Protein AF-A0A1B6J0K5-F1 (afdb_monomer_lite)

InterPro domains:
  IPR040108 Laa1/Sip1/HEATR5 [PTHR21663] (1-195)

Secondary structure (DSSP, 8-state):
--S-S-TT---S--HHHHHHHHHHHHHHHHHHHHHHHHHHHHTTT--TT-SS-HHHHHHHHHHHHHHHHT-TT--S--HHHHHHHHHHHHHHHSHHHHHHHHHSHHHHHHHHHHHHHHHHHTTT-HHHHHHHHHHHHHHHHHHHHHHHHHHHHHHHHHTTSS-HHHHHHHHHTTSTTTTTT---TTT-HHHHHHHHHHH--

pLDDT: mean 74.47, std 13.0, range [40.22, 91.75]

Organism: NCBI:txid320908

Structure (mmCIF, N/CA/C/O backbone):
data_AF-A0A1B6J0K5-F1
#
_entry.id   AF-A0A1B6J0K5-F1
#
loop_
_atom_site.group_PDB
_atom_site.id
_atom_site.type_symbol
_atom_site.label_atom_id
_atom_site.label_alt_id
_atom_site.label_comp_id
_atom_site.label_asym_id
_atom_site.label_entity_id
_atom_site.label_seq_id
_atom_site.pdbx_PDB_ins_code
_atom_site.Cartn_x
_atom_site.Cartn_y
_atom_site.Cartn_z
_atom_site.occupancy
_atom_site.B_iso_or_equiv
_atom_site.auth_seq_id
_atom_site.auth_comp_id
_atom_site.auth_asym_id
_atom_site.auth_atom_id
_atom_site.pdbx_PDB_model_num
ATOM 1 N N . PHE A 1 1 ? 39.057 -21.758 -6.904 1.00 47.16 1 PHE A N 1
ATOM 2 C CA . PHE A 1 1 ? 38.446 -20.412 -6.940 1.00 47.16 1 PHE A CA 1
ATOM 3 C C . PHE A 1 1 ? 39.457 -19.262 -6.784 1.00 47.16 1 PHE A C 1
ATOM 5 O O . PHE A 1 1 ? 39.044 -18.146 -6.518 1.00 47.16 1 PHE A O 1
ATOM 12 N N . ALA A 1 2 ? 40.765 -19.477 -7.001 1.00 48.22 2 ALA A N 1
ATOM 13 C CA . ALA A 1 2 ? 41.807 -18.461 -6.774 1.00 48.22 2 ALA A CA 1
ATOM 14 C C . ALA A 1 2 ? 42.327 -17.778 -8.062 1.00 48.22 2 ALA A C 1
ATOM 16 O O . ALA A 1 2 ? 43.423 -17.234 -8.059 1.00 48.22 2 ALA A O 1
ATOM 17 N N . SER A 1 3 ? 41.581 -17.827 -9.175 1.00 54.62 3 SER A N 1
ATOM 18 C CA . SER A 1 3 ? 42.036 -17.301 -10.479 1.00 54.62 3 SER A CA 1
ATOM 19 C C . SER A 1 3 ? 41.125 -16.226 -11.082 1.00 54.62 3 SER A C 1
ATOM 21 O O . SER A 1 3 ? 41.201 -15.968 -12.278 1.00 54.62 3 SER A O 1
ATOM 23 N N . GLN A 1 4 ? 40.238 -15.626 -10.287 1.00 58.19 4 GLN A N 1
ATOM 24 C CA . GLN A 1 4 ? 39.372 -14.530 -10.731 1.00 58.19 4 GLN A CA 1
ATOM 25 C C . GLN A 1 4 ? 39.735 -13.213 -10.046 1.00 58.19 4 GLN A C 1
ATOM 27 O O . GLN A 1 4 ? 38.851 -12.437 -9.736 1.00 58.19 4 GLN A O 1
ATOM 32 N N . LEU A 1 5 ? 41.009 -12.955 -9.763 1.00 56.72 5 LEU A N 1
ATOM 33 C CA . LEU A 1 5 ? 41.462 -11.633 -9.328 1.00 56.72 5 LEU A CA 1
ATOM 34 C C . LEU A 1 5 ? 42.480 -11.137 -10.358 1.00 56.72 5 LEU A C 1
ATOM 36 O O . LEU A 1 5 ? 43.383 -11.906 -10.700 1.00 56.72 5 LEU A O 1
ATOM 40 N N . PRO A 1 6 ? 42.341 -9.916 -10.906 1.00 55.66 6 PRO A N 1
ATOM 41 C CA . PRO A 1 6 ? 43.309 -9.389 -11.848 1.00 55.66 6 PRO A CA 1
ATOM 42 C C . PRO A 1 6 ? 44.624 -9.225 -11.088 1.00 55.66 6 PRO A C 1
ATOM 44 O O . PRO A 1 6 ? 44.635 -8.720 -9.966 1.00 55.66 6 PRO A O 1
ATOM 47 N N . HIS A 1 7 ? 45.731 -9.644 -11.700 1.00 59.38 7 HIS A N 1
ATOM 48 C CA . HIS A 1 7 ? 47.072 -9.566 -11.108 1.00 59.38 7 HIS A CA 1
ATOM 49 C C . HIS A 1 7 ? 47.486 -8.122 -10.745 1.00 59.38 7 HIS A C 1
ATOM 51 O O . HIS A 1 7 ? 48.435 -7.923 -9.996 1.00 59.38 7 HIS A O 1
ATOM 57 N N . ASP A 1 8 ? 46.748 -7.126 -11.240 1.00 53.38 8 ASP A N 1
ATOM 58 C CA . ASP A 1 8 ? 47.076 -5.703 -11.170 1.00 53.38 8 ASP A CA 1
ATOM 59 C C . ASP A 1 8 ? 46.035 -4.873 -10.394 1.00 53.38 8 ASP A C 1
ATOM 61 O O . ASP A 1 8 ? 45.686 -3.763 -10.778 1.00 53.38 8 ASP A O 1
ATOM 65 N N . GLY A 1 9 ? 45.489 -5.431 -9.306 1.00 56.38 9 GLY A N 1
ATOM 66 C CA . GLY A 1 9 ? 44.839 -4.644 -8.244 1.00 56.38 9 GLY A CA 1
ATOM 67 C C . GLY A 1 9 ? 43.700 -3.703 -8.672 1.00 56.38 9 GLY A C 1
ATOM 68 O O . GLY A 1 9 ? 43.483 -2.685 -8.019 1.00 56.38 9 GLY A O 1
ATOM 69 N N . GLY A 1 10 ? 42.980 -4.018 -9.751 1.00 62.50 10 GLY A N 1
ATOM 70 C CA . GLY A 1 10 ? 41.821 -3.260 -10.228 1.00 62.50 10 GLY A CA 1
ATOM 71 C C . GLY A 1 10 ? 40.497 -3.926 -9.849 1.00 62.50 10 GLY A C 1
ATOM 72 O O . GLY A 1 10 ? 40.393 -5.153 -9.811 1.00 62.50 10 GLY A O 1
ATOM 73 N N . ALA A 1 11 ? 39.459 -3.129 -9.592 1.00 59.22 11 ALA A N 1
ATOM 74 C CA . ALA A 1 11 ? 38.096 -3.642 -9.467 1.00 59.22 11 ALA A CA 1
ATOM 75 C C . ALA A 1 11 ? 37.586 -4.123 -10.843 1.00 59.22 11 ALA A C 1
ATOM 77 O O . ALA A 1 11 ? 37.735 -3.411 -11.832 1.00 59.22 11 ALA A O 1
ATOM 78 N N . PHE A 1 12 ? 36.944 -5.299 -10.915 1.00 57.28 12 PHE A N 1
ATOM 79 C CA . PHE A 1 12 ? 36.301 -5.803 -12.151 1.00 57.28 12 PHE A CA 1
ATOM 80 C C . PHE A 1 12 ? 35.162 -4.914 -12.661 1.00 57.28 12 PHE A C 1
ATOM 82 O O . PHE A 1 12 ? 34.739 -5.042 -13.808 1.00 57.28 12 PHE A O 1
ATOM 89 N N . TYR A 1 13 ? 34.655 -4.029 -11.808 1.00 58.34 13 TYR A N 1
ATOM 90 C CA . TYR A 1 13 ? 33.600 -3.087 -12.134 1.00 58.34 13 TYR A CA 1
ATOM 91 C C . TYR A 1 13 ? 34.237 -1.746 -12.490 1.00 58.34 13 TYR A C 1
ATOM 93 O O . TYR A 1 13 ? 34.637 -0.981 -11.614 1.00 58.34 13 TYR A O 1
ATOM 101 N N . THR A 1 14 ? 34.348 -1.473 -13.787 1.00 71.12 14 THR A N 1
ATOM 102 C CA . THR A 1 14 ? 34.667 -0.131 -14.282 1.00 71.12 14 THR A CA 1
ATOM 103 C C . THR A 1 14 ? 33.412 0.741 -14.236 1.00 71.12 14 THR A C 1
ATOM 105 O O . THR A 1 14 ? 32.287 0.239 -14.329 1.00 71.12 14 THR A O 1
ATOM 108 N N . THR A 1 15 ? 33.585 2.058 -14.121 1.00 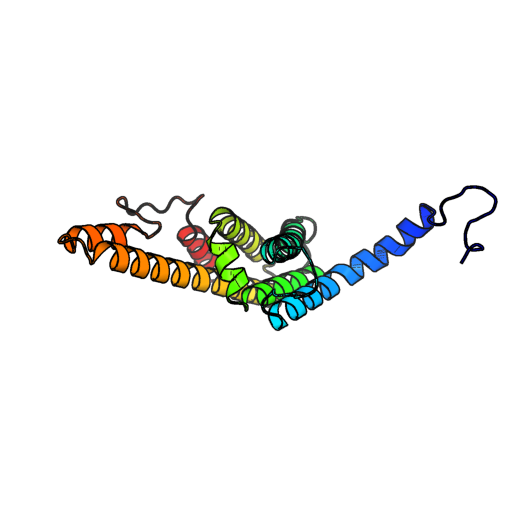69.62 15 THR A N 1
ATOM 109 C CA . THR A 1 15 ? 32.479 3.029 -14.193 1.00 69.62 15 THR A CA 1
ATOM 110 C C . THR A 1 15 ? 31.666 2.877 -15.482 1.00 69.62 15 THR A C 1
ATOM 112 O O . THR A 1 15 ? 30.445 2.993 -15.446 1.00 69.62 15 THR A O 1
ATOM 115 N N . ASP A 1 16 ? 32.317 2.495 -16.585 1.00 68.94 16 ASP A N 1
ATOM 116 C CA . ASP A 1 16 ? 31.668 2.223 -17.873 1.00 68.94 16 ASP A CA 1
ATOM 117 C C . ASP A 1 16 ? 30.735 1.001 -17.828 1.00 68.94 16 ASP A C 1
ATOM 119 O O . ASP A 1 16 ? 29.651 1.010 -18.412 1.00 68.94 16 ASP A O 1
ATOM 123 N N . THR A 1 17 ? 31.114 -0.043 -17.083 1.00 72.19 17 THR A N 1
ATOM 124 C CA . THR A 1 17 ? 30.278 -1.244 -16.911 1.00 72.19 17 THR A CA 1
ATOM 125 C C . THR A 1 17 ? 29.051 -0.939 -16.043 1.00 72.19 17 THR A C 1
ATOM 127 O O . THR A 1 17 ? 27.950 -1.407 -16.327 1.00 72.19 17 THR A O 1
ATOM 130 N N . MET A 1 18 ? 29.211 -0.104 -15.010 1.00 68.81 18 MET A N 1
ATOM 131 C CA . MET A 1 18 ? 28.101 0.365 -14.171 1.00 68.81 18 MET A CA 1
ATOM 132 C C . MET A 1 18 ? 27.091 1.203 -14.972 1.00 68.81 18 MET A C 1
ATOM 134 O O . MET A 1 18 ? 25.885 0.987 -14.849 1.00 68.81 18 MET A O 1
ATOM 138 N N . GLU A 1 19 ? 27.567 2.133 -15.806 1.00 72.44 19 GLU A N 1
ATOM 139 C CA . GLU A 1 19 ? 26.710 2.986 -16.642 1.00 72.44 19 GLU A CA 1
ATOM 140 C C . GLU A 1 19 ? 25.947 2.159 -17.692 1.00 72.44 19 GLU A C 1
ATOM 142 O O . GLU A 1 19 ? 24.753 2.375 -17.908 1.00 72.44 19 GLU A O 1
ATOM 147 N N . SER A 1 20 ? 26.603 1.150 -18.279 1.00 76.94 20 SER A N 1
ATOM 148 C CA . SER A 1 20 ? 25.984 0.229 -19.240 1.00 76.94 20 SER A CA 1
ATOM 149 C C . SER A 1 20 ? 24.866 -0.609 -18.606 1.00 76.94 20 SER A C 1
ATOM 151 O O . SER A 1 20 ? 23.783 -0.732 -19.179 1.00 76.94 20 SER A O 1
ATOM 153 N N . CYS A 1 21 ? 25.066 -1.117 -17.387 1.00 78.94 21 CYS A N 1
ATOM 154 C CA . CYS A 1 21 ? 24.040 -1.886 -16.679 1.00 78.94 21 CYS A CA 1
ATOM 155 C C . CYS A 1 21 ? 22.881 -1.021 -16.156 1.00 78.94 21 CYS A C 1
ATOM 157 O O . CYS A 1 21 ? 21.775 -1.533 -15.971 1.00 78.94 21 CYS A O 1
ATOM 159 N N . ARG A 1 22 ? 23.093 0.284 -15.926 1.00 78.88 22 ARG A N 1
ATOM 160 C CA . ARG A 1 22 ? 22.092 1.191 -15.333 1.00 78.88 22 ARG A CA 1
ATOM 161 C C . ARG A 1 22 ? 20.773 1.196 -16.104 1.00 78.88 22 ARG A C 1
ATOM 163 O O . ARG A 1 22 ? 19.712 1.163 -15.488 1.00 78.88 22 ARG A O 1
ATOM 170 N N . GLN A 1 23 ? 20.827 1.206 -17.435 1.00 77.69 23 GLN A N 1
ATOM 171 C CA . GLN A 1 23 ? 19.627 1.209 -18.281 1.00 77.69 23 GLN A CA 1
ATOM 172 C C . GLN A 1 23 ? 18.834 -0.097 -18.152 1.00 77.69 23 GLN A C 1
ATOM 174 O O . GLN A 1 23 ? 17.607 -0.076 -18.067 1.00 77.69 23 GLN A O 1
ATOM 179 N N . HIS A 1 24 ? 19.535 -1.230 -18.066 1.00 80.19 24 HIS A N 1
ATOM 180 C CA . HIS A 1 24 ? 18.910 -2.533 -17.854 1.00 80.19 24 HIS A CA 1
ATOM 181 C C . HIS A 1 24 ? 18.247 -2.615 -16.477 1.00 80.19 24 HIS A C 1
ATOM 183 O O . HIS A 1 24 ? 17.095 -3.034 -16.383 1.00 80.19 24 HIS A O 1
ATOM 189 N N . TYR A 1 25 ? 18.912 -2.142 -15.419 1.00 81.38 25 TYR A N 1
ATOM 190 C CA . TYR A 1 25 ? 18.294 -2.047 -14.094 1.00 81.38 25 TYR A CA 1
ATOM 191 C C . TYR A 1 25 ? 17.074 -1.121 -14.096 1.00 81.38 25 TYR A C 1
ATOM 193 O O . TYR A 1 25 ? 16.030 -1.502 -13.572 1.00 81.38 25 TYR A O 1
ATOM 201 N N . ALA A 1 26 ? 17.173 0.049 -14.736 1.00 77.00 26 ALA A N 1
ATOM 202 C CA . ALA A 1 26 ? 16.084 1.021 -14.841 1.00 77.00 26 ALA A CA 1
ATOM 203 C C . ALA A 1 26 ? 14.824 0.445 -15.517 1.00 77.00 26 ALA A C 1
ATOM 205 O O . ALA A 1 26 ? 13.711 0.816 -15.151 1.00 77.00 26 ALA A O 1
ATOM 206 N N . ALA A 1 27 ? 14.991 -0.472 -16.472 1.00 78.25 27 ALA A N 1
ATOM 207 C CA . ALA A 1 27 ? 13.886 -1.159 -17.137 1.00 78.25 27 ALA A CA 1
ATOM 208 C C . ALA A 1 27 ? 13.339 -2.358 -16.337 1.00 78.25 27 ALA A C 1
ATOM 210 O O . ALA A 1 27 ? 12.154 -2.669 -16.435 1.00 78.25 27 ALA A O 1
ATOM 211 N N . MET A 1 28 ? 14.188 -3.042 -15.562 1.00 85.12 28 MET A N 1
ATOM 212 C CA . MET A 1 28 ? 13.842 -4.308 -14.903 1.00 85.12 28 MET A CA 1
ATOM 213 C C . MET A 1 28 ? 13.334 -4.160 -13.469 1.00 85.12 28 MET A C 1
ATOM 215 O O . MET A 1 28 ? 12.654 -5.063 -12.983 1.00 85.12 28 MET A O 1
ATOM 219 N N . TRP A 1 29 ? 13.627 -3.058 -12.775 1.00 87.31 29 TRP A N 1
ATOM 220 C CA . TRP A 1 29 ? 13.198 -2.911 -11.382 1.00 87.31 29 TRP A CA 1
ATOM 221 C C . TRP A 1 29 ? 11.666 -2.911 -11.194 1.00 87.31 29 TRP A C 1
ATOM 223 O O . TRP A 1 29 ? 11.235 -3.560 -10.240 1.00 87.31 29 TRP A O 1
ATOM 233 N N . PRO A 1 30 ? 10.815 -2.314 -12.067 1.00 87.31 30 PRO A N 1
ATOM 234 C CA . PRO A 1 30 ? 9.370 -2.338 -11.835 1.00 87.31 30 PRO A CA 1
ATOM 235 C C . PRO A 1 30 ? 8.767 -3.754 -11.873 1.00 87.31 30 PRO A C 1
ATOM 237 O O . PRO A 1 30 ? 8.074 -4.124 -10.924 1.00 87.31 30 PRO A O 1
ATOM 240 N N . PRO A 1 31 ? 9.007 -4.597 -12.903 1.00 87.25 31 PRO A N 1
ATOM 241 C CA . PRO A 1 31 ? 8.446 -5.945 -12.912 1.00 87.25 31 PRO A CA 1
ATOM 242 C C . PRO A 1 31 ? 9.040 -6.834 -11.813 1.00 87.25 31 PRO A C 1
ATOM 244 O O . PRO A 1 31 ? 8.329 -7.686 -11.285 1.00 87.25 31 PRO A O 1
ATOM 247 N N . LEU A 1 32 ? 10.303 -6.624 -11.420 1.00 90.12 32 LEU A N 1
ATOM 248 C CA . LEU A 1 32 ? 10.890 -7.322 -10.270 1.00 90.12 32 LEU A CA 1
ATOM 249 C C . LEU A 1 32 ? 10.189 -6.945 -8.961 1.00 90.12 32 LEU A C 1
ATOM 251 O O . LEU A 1 32 ? 9.907 -7.824 -8.150 1.00 90.12 32 LEU A O 1
ATOM 255 N N . LEU A 1 33 ? 9.856 -5.666 -8.778 1.00 90.88 33 LEU A N 1
ATOM 256 C CA . LEU A 1 33 ? 9.101 -5.187 -7.623 1.00 90.88 33 LEU A CA 1
ATOM 257 C C . LEU A 1 33 ? 7.705 -5.816 -7.561 1.00 90.88 33 LEU A C 1
ATOM 259 O O . LEU A 1 33 ? 7.292 -6.295 -6.506 1.00 90.88 33 LEU A O 1
ATOM 263 N N . HIS A 1 34 ? 6.993 -5.877 -8.690 1.00 89.50 34 HIS A N 1
ATOM 264 C CA . HIS A 1 34 ? 5.673 -6.513 -8.739 1.00 89.50 34 HIS A CA 1
ATOM 265 C C . HIS A 1 34 ? 5.747 -8.017 -8.453 1.00 89.50 34 HIS A C 1
ATOM 267 O O . HIS A 1 34 ? 4.957 -8.532 -7.662 1.00 89.50 34 HIS A O 1
ATOM 273 N N . ALA A 1 35 ? 6.731 -8.716 -9.020 1.00 91.44 35 ALA A N 1
ATOM 274 C CA . ALA A 1 35 ? 6.961 -10.129 -8.731 1.00 91.44 35 ALA A CA 1
ATOM 275 C C . ALA A 1 35 ? 7.293 -10.371 -7.248 1.00 91.44 35 ALA A C 1
ATOM 277 O O . ALA A 1 35 ? 6.780 -11.320 -6.655 1.00 91.44 35 ALA A O 1
ATOM 278 N N . ALA A 1 36 ? 8.096 -9.499 -6.631 1.00 89.75 36 ALA A N 1
ATOM 279 C CA . ALA A 1 36 ? 8.396 -9.565 -5.204 1.00 89.75 36 ALA A CA 1
ATOM 280 C C . ALA A 1 36 ? 7.135 -9.358 -4.349 1.00 89.75 36 ALA A C 1
ATOM 282 O O . ALA A 1 36 ? 6.915 -10.114 -3.404 1.00 89.75 36 ALA A O 1
ATOM 283 N N . ALA A 1 37 ? 6.271 -8.401 -4.707 1.00 89.38 37 ALA A N 1
ATOM 284 C CA . ALA A 1 37 ? 4.996 -8.181 -4.023 1.00 89.38 37 ALA A CA 1
ATOM 285 C C . ALA A 1 37 ? 4.064 -9.401 -4.134 1.00 89.38 37 ALA A C 1
ATOM 287 O O . ALA A 1 37 ? 3.472 -9.819 -3.139 1.00 89.38 37 ALA A O 1
ATOM 288 N N . LEU A 1 38 ? 3.963 -10.014 -5.320 1.00 90.12 38 LEU A N 1
ATOM 289 C CA . LEU A 1 38 ? 3.200 -11.252 -5.527 1.00 90.12 38 LEU A CA 1
ATOM 290 C C . LEU A 1 38 ? 3.747 -12.397 -4.671 1.00 90.12 38 LEU A C 1
ATOM 292 O O . LEU A 1 38 ? 2.989 -13.092 -3.995 1.00 90.12 38 LEU A O 1
ATOM 296 N N . TRP A 1 39 ? 5.067 -12.579 -4.678 1.00 89.00 39 TRP A N 1
ATOM 297 C CA . TRP A 1 39 ? 5.717 -13.641 -3.922 1.00 89.00 39 TRP A CA 1
ATOM 298 C C . TRP A 1 39 ? 5.541 -13.459 -2.411 1.00 89.00 39 TRP A C 1
ATOM 300 O O . TRP A 1 39 ? 5.210 -14.417 -1.716 1.00 89.00 39 TRP A O 1
ATOM 310 N N . LEU A 1 40 ? 5.682 -12.238 -1.892 1.00 85.88 40 LEU A N 1
ATOM 311 C CA . LEU A 1 40 ? 5.457 -11.964 -0.471 1.00 85.88 40 LEU A CA 1
ATOM 312 C C . LEU A 1 40 ? 4.006 -12.213 -0.059 1.00 85.88 40 LEU A C 1
ATOM 314 O O . LEU A 1 40 ? 3.776 -12.827 0.983 1.00 85.88 40 LEU A O 1
ATOM 318 N N . ASN A 1 41 ? 3.035 -11.819 -0.885 1.00 86.00 41 ASN A N 1
ATOM 319 C CA . ASN A 1 41 ? 1.630 -12.111 -0.609 1.00 86.00 41 ASN A CA 1
ATOM 320 C C . ASN A 1 41 ? 1.327 -13.607 -0.607 1.00 86.00 41 ASN A C 1
ATOM 322 O O . ASN A 1 41 ? 0.640 -14.079 0.295 1.00 86.00 41 ASN A O 1
ATOM 326 N N . ALA A 1 42 ? 1.883 -14.368 -1.553 1.00 86.06 42 ALA A N 1
ATOM 327 C CA . ALA A 1 42 ? 1.704 -15.819 -1.598 1.00 86.06 42 ALA A CA 1
ATOM 328 C C . ALA A 1 42 ? 2.218 -16.520 -0.326 1.00 86.06 42 ALA A C 1
ATOM 330 O O . ALA A 1 42 ? 1.672 -17.544 0.078 1.00 86.06 42 ALA A O 1
ATOM 331 N N . ASN A 1 43 ? 3.233 -15.948 0.327 1.00 83.50 43 ASN A N 1
ATOM 332 C CA . ASN A 1 43 ? 3.813 -16.464 1.567 1.00 83.50 43 ASN A CA 1
ATOM 333 C C . ASN A 1 43 ? 3.268 -15.768 2.832 1.00 83.50 43 ASN A C 1
ATOM 335 O O . ASN A 1 43 ? 3.809 -15.966 3.917 1.00 83.50 43 ASN A O 1
ATOM 339 N N . ASN A 1 44 ? 2.229 -14.926 2.728 1.00 77.94 44 ASN A N 1
ATOM 340 C CA . ASN A 1 44 ? 1.720 -14.102 3.837 1.00 77.94 44 ASN A CA 1
ATOM 341 C C . ASN A 1 44 ? 2.822 -13.309 4.572 1.00 77.94 44 ASN A C 1
ATOM 343 O O . ASN A 1 44 ? 2.759 -13.131 5.786 1.00 77.94 44 ASN A O 1
ATOM 347 N N . PHE A 1 45 ? 3.852 -12.859 3.846 1.00 75.31 45 PHE A N 1
ATOM 348 C CA . PHE A 1 45 ? 5.037 -12.171 4.381 1.00 75.31 45 PHE A CA 1
ATOM 349 C C . PHE A 1 45 ? 5.861 -12.994 5.389 1.00 75.31 45 PHE A C 1
ATOM 351 O O . PHE A 1 45 ? 6.816 -12.479 5.977 1.00 75.31 45 PHE A O 1
ATOM 358 N N . HIS A 1 46 ? 5.551 -14.282 5.553 1.00 70.50 46 HIS A N 1
ATOM 359 C CA . HIS A 1 46 ? 6.276 -15.200 6.413 1.00 70.50 46 HIS A CA 1
ATOM 360 C C . HIS A 1 46 ? 7.314 -15.962 5.587 1.00 70.50 46 HIS A C 1
ATOM 362 O O . HIS A 1 46 ? 6.981 -16.826 4.781 1.00 70.50 46 HIS A O 1
ATOM 368 N N . ILE A 1 47 ? 8.587 -15.620 5.772 1.00 72.75 47 ILE A N 1
ATOM 369 C CA . ILE A 1 47 ? 9.709 -16.312 5.136 1.00 72.75 47 ILE A CA 1
ATOM 370 C C . ILE A 1 47 ? 10.496 -16.978 6.255 1.00 72.75 47 ILE A C 1
ATOM 372 O O . ILE A 1 47 ? 11.163 -16.301 7.033 1.00 72.75 47 ILE A O 1
ATOM 376 N N . GLU A 1 48 ? 10.390 -18.302 6.343 1.00 62.97 48 GLU A N 1
ATOM 377 C CA . GLU A 1 48 ? 10.966 -19.108 7.431 1.00 62.97 48 GLU A CA 1
ATOM 378 C C . GLU A 1 48 ? 12.503 -19.040 7.494 1.00 62.97 48 GLU A C 1
ATOM 380 O O . GLU A 1 48 ? 13.100 -19.352 8.521 1.00 62.97 48 GLU A O 1
ATOM 385 N N . SER A 1 49 ? 13.158 -18.642 6.400 1.00 61.91 49 SER A N 1
ATOM 386 C CA . SER A 1 49 ? 14.606 -18.768 6.220 1.00 61.91 49 SER A CA 1
ATOM 387 C C . SER A 1 49 ? 15.417 -17.503 6.502 1.00 61.91 49 SER A C 1
ATOM 389 O O . SER A 1 49 ? 16.624 -17.517 6.270 1.00 61.91 49 SER A O 1
ATOM 391 N N . ASP A 1 50 ? 14.797 -16.400 6.921 1.00 60.22 50 ASP A N 1
ATOM 392 C CA . ASP A 1 50 ? 15.455 -15.096 6.867 1.00 60.22 50 ASP A CA 1
ATOM 393 C C . ASP A 1 50 ? 15.151 -14.229 8.103 1.00 60.22 50 ASP A C 1
ATOM 395 O O . ASP A 1 50 ? 13.992 -14.019 8.456 1.00 60.22 50 ASP A O 1
ATOM 399 N N . ASN A 1 51 ? 16.213 -13.736 8.760 1.00 63.94 51 ASN A N 1
ATOM 400 C CA . ASN A 1 51 ? 16.181 -12.997 10.040 1.00 63.94 51 ASN A CA 1
ATOM 401 C C . ASN A 1 51 ? 15.482 -11.627 9.948 1.00 63.94 51 ASN A C 1
ATOM 403 O O . ASN A 1 51 ? 15.374 -10.910 10.945 1.00 63.94 51 ASN A O 1
ATOM 407 N N . GLU A 1 52 ? 15.063 -11.222 8.754 1.00 70.50 52 GLU A N 1
ATOM 408 C CA . GLU A 1 52 ? 14.398 -9.953 8.520 1.00 70.50 52 GLU A CA 1
ATOM 409 C C . GLU A 1 52 ? 12.910 -10.013 8.902 1.00 70.50 52 GLU A C 1
ATOM 411 O O . GLU A 1 52 ? 12.194 -10.980 8.620 1.00 70.50 52 GLU A O 1
ATOM 416 N N . SER A 1 53 ? 12.428 -8.962 9.570 1.00 81.88 53 SER A N 1
ATOM 417 C CA . SER A 1 53 ? 11.035 -8.889 10.003 1.00 81.88 53 SER A CA 1
ATOM 418 C C . SER A 1 53 ? 10.096 -8.715 8.796 1.00 81.88 53 SER A C 1
ATOM 420 O O . SER A 1 53 ? 10.442 -8.028 7.828 1.00 81.88 53 SER A O 1
ATOM 422 N N . PRO A 1 54 ? 8.873 -9.278 8.836 1.00 81.75 54 PRO A N 1
ATOM 423 C CA . PRO A 1 54 ? 7.870 -9.053 7.789 1.00 81.75 54 PRO A CA 1
ATOM 424 C C . PRO A 1 54 ? 7.563 -7.557 7.604 1.00 81.75 54 PRO A C 1
ATOM 426 O O . PRO A 1 54 ? 7.333 -7.098 6.486 1.00 81.75 54 PRO A O 1
ATOM 429 N N . THR A 1 55 ? 7.654 -6.788 8.691 1.00 84.56 55 THR A N 1
ATOM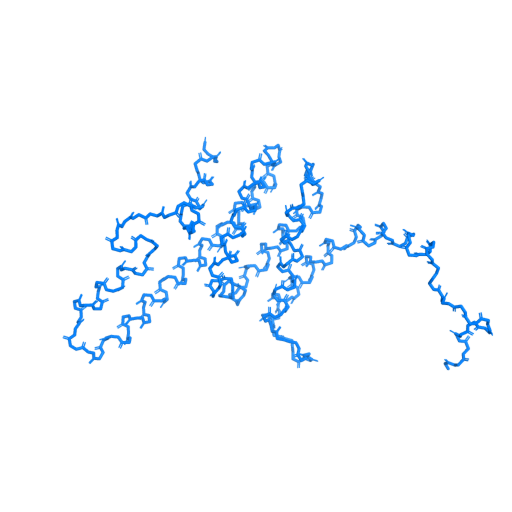 430 C CA . THR A 1 55 ? 7.514 -5.333 8.714 1.00 84.56 55 THR A CA 1
ATOM 431 C C . THR A 1 55 ? 8.581 -4.635 7.873 1.00 84.56 55 THR A C 1
ATOM 433 O O . THR A 1 55 ? 8.238 -3.744 7.102 1.00 84.56 55 THR A O 1
ATOM 436 N N . ASN A 1 56 ? 9.853 -5.035 7.959 1.00 86.88 56 ASN A N 1
ATOM 437 C CA . ASN A 1 56 ? 10.922 -4.417 7.166 1.00 86.88 56 ASN A CA 1
ATOM 438 C C . ASN A 1 56 ? 10.718 -4.656 5.667 1.00 86.88 56 ASN A C 1
ATOM 440 O O . ASN A 1 56 ? 10.844 -3.726 4.873 1.00 86.88 56 ASN A O 1
ATOM 444 N N . ARG A 1 57 ? 10.315 -5.874 5.284 1.00 87.19 57 ARG A N 1
ATOM 445 C CA . ARG A 1 57 ? 10.021 -6.222 3.884 1.00 87.19 57 ARG A CA 1
ATOM 446 C C . ARG A 1 57 ? 8.862 -5.398 3.334 1.00 87.19 57 ARG A C 1
ATOM 448 O O . ARG A 1 57 ? 8.951 -4.883 2.223 1.00 87.19 57 ARG A O 1
ATOM 455 N N . PHE A 1 58 ? 7.803 -5.232 4.129 1.00 88.94 58 PHE A N 1
ATOM 456 C CA . PHE A 1 58 ? 6.697 -4.343 3.786 1.00 88.94 58 PHE A CA 1
ATOM 457 C C . PHE A 1 58 ? 7.180 -2.903 3.574 1.00 88.94 58 PHE A C 1
ATOM 459 O O . PHE A 1 58 ? 6.950 -2.354 2.501 1.00 88.94 58 PHE A O 1
ATOM 466 N N . HIS A 1 59 ? 7.890 -2.317 4.544 1.00 89.44 59 HIS A N 1
ATOM 467 C CA . HIS A 1 59 ? 8.364 -0.931 4.451 1.00 89.44 59 HIS A CA 1
ATOM 468 C C . HIS A 1 59 ? 9.325 -0.714 3.280 1.00 89.44 59 HIS A C 1
ATOM 470 O O . HIS A 1 59 ? 9.276 0.337 2.650 1.00 89.44 59 HIS A O 1
ATOM 476 N N . LEU A 1 60 ? 10.159 -1.702 2.949 1.00 90.25 60 LEU A N 1
ATOM 477 C CA . LEU A 1 60 ? 11.055 -1.633 1.800 1.00 90.25 60 LEU A CA 1
ATOM 478 C C . LEU A 1 60 ? 10.275 -1.590 0.480 1.00 90.25 60 LEU A C 1
ATOM 480 O O . LEU A 1 60 ? 10.473 -0.675 -0.315 1.00 90.25 60 LEU A O 1
ATOM 484 N N . LEU A 1 61 ? 9.369 -2.547 0.245 1.00 90.50 61 LEU A N 1
ATOM 485 C CA . LEU A 1 61 ? 8.583 -2.579 -0.995 1.00 90.50 61 LEU A CA 1
ATOM 486 C C . LEU A 1 61 ? 7.650 -1.371 -1.103 1.00 90.50 61 LEU A C 1
ATOM 488 O O . LEU A 1 61 ? 7.552 -0.764 -2.170 1.00 90.50 61 LEU A O 1
ATOM 492 N N . PHE A 1 62 ? 6.990 -1.014 -0.002 1.00 91.00 62 PHE A N 1
ATOM 493 C CA . PHE A 1 62 ? 6.136 0.163 0.079 1.00 91.00 62 PHE A CA 1
ATOM 494 C C . PHE A 1 62 ? 6.933 1.444 -0.190 1.00 91.00 62 PHE A C 1
ATOM 496 O O . PHE A 1 62 ? 6.513 2.260 -1.005 1.00 91.00 62 PHE A O 1
ATOM 503 N N . GLY A 1 63 ? 8.113 1.587 0.417 1.00 90.44 63 GLY A N 1
ATOM 504 C CA . GLY A 1 63 ? 9.003 2.730 0.226 1.00 90.44 63 GLY A CA 1
ATOM 505 C C . GLY A 1 63 ? 9.456 2.891 -1.223 1.00 90.44 63 GLY A C 1
ATOM 506 O O . GLY A 1 63 ? 9.374 3.991 -1.757 1.00 90.44 63 GLY A O 1
ATOM 507 N N . ILE A 1 64 ? 9.838 1.798 -1.896 1.00 89.44 64 ILE A N 1
ATOM 508 C CA . ILE A 1 64 ? 10.208 1.834 -3.322 1.00 89.44 64 ILE A CA 1
ATOM 509 C C . ILE A 1 64 ? 9.015 2.277 -4.183 1.00 89.44 64 ILE A C 1
ATOM 511 O O . ILE A 1 64 ? 9.180 3.087 -5.097 1.00 89.44 64 ILE A O 1
ATOM 515 N N . CYS A 1 65 ? 7.805 1.783 -3.891 1.00 90.00 65 CYS A N 1
ATOM 516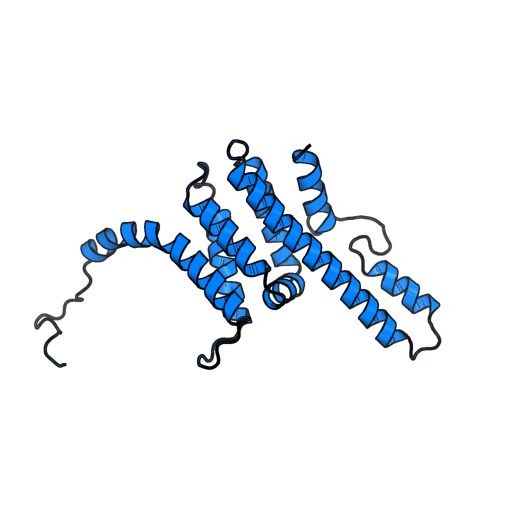 C CA . CYS A 1 65 ? 6.598 2.215 -4.600 1.00 90.00 65 CYS A CA 1
ATOM 517 C C . CYS A 1 65 ? 6.309 3.705 -4.366 1.00 90.00 65 CYS A C 1
ATOM 519 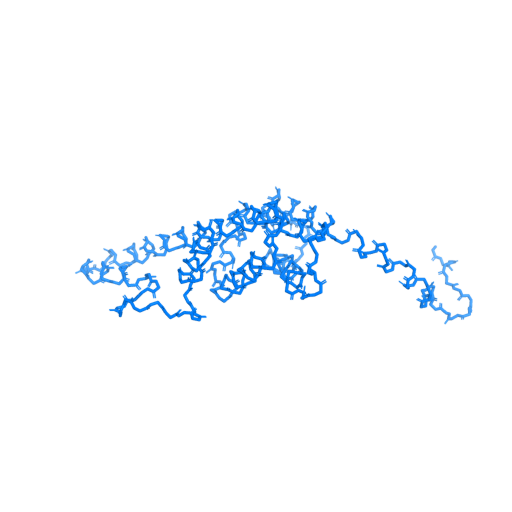O O . CYS A 1 65 ? 6.039 4.431 -5.320 1.00 90.00 65 CYS A O 1
ATOM 521 N N . MET A 1 66 ? 6.392 4.166 -3.117 1.00 88.81 66 MET A N 1
ATOM 522 C CA . MET A 1 66 ? 6.166 5.565 -2.754 1.00 88.81 66 MET A CA 1
ATOM 523 C C . MET A 1 66 ? 7.195 6.494 -3.397 1.00 88.81 66 MET A C 1
ATOM 525 O O . MET A 1 66 ? 6.816 7.502 -3.981 1.00 88.81 66 MET A O 1
ATOM 529 N N . GLU A 1 67 ? 8.485 6.153 -3.359 1.00 88.38 67 GLU A N 1
ATOM 530 C CA . GLU A 1 67 ? 9.545 6.944 -3.994 1.00 88.38 67 GLU A CA 1
ATOM 531 C C . GLU A 1 67 ? 9.321 7.071 -5.505 1.00 88.38 67 GLU A C 1
ATOM 533 O O . GLU A 1 67 ? 9.441 8.163 -6.067 1.00 88.38 67 GLU A O 1
ATOM 538 N N . ALA A 1 68 ? 8.940 5.968 -6.157 1.00 85.56 68 ALA A N 1
ATOM 539 C CA . ALA A 1 68 ? 8.629 5.967 -7.577 1.00 85.56 68 ALA A CA 1
ATOM 540 C C . ALA A 1 68 ? 7.434 6.875 -7.902 1.00 85.56 68 ALA A C 1
ATOM 542 O O . ALA A 1 68 ? 7.536 7.713 -8.794 1.00 85.56 68 ALA A O 1
ATOM 543 N N . LEU A 1 69 ? 6.327 6.750 -7.166 1.00 85.25 69 LEU A N 1
ATOM 544 C CA . LEU A 1 69 ? 5.112 7.539 -7.399 1.00 85.25 69 LEU A CA 1
ATOM 545 C C . LEU A 1 69 ? 5.285 9.023 -7.050 1.00 85.25 69 LEU A C 1
ATOM 547 O O . LEU A 1 69 ? 4.713 9.888 -7.706 1.00 85.25 69 LEU A O 1
ATOM 551 N N . CYS A 1 70 ? 6.124 9.343 -6.066 1.00 82.62 70 CYS A N 1
ATOM 552 C CA . CYS A 1 70 ? 6.443 10.719 -5.693 1.00 82.62 70 CYS A CA 1
ATOM 553 C C . CYS A 1 70 ? 7.301 11.459 -6.731 1.00 82.62 70 CYS A C 1
ATOM 555 O O . CYS A 1 70 ? 7.488 12.670 -6.596 1.00 82.62 70 CYS A O 1
ATOM 557 N N . ASN A 1 71 ? 7.863 10.778 -7.737 1.00 80.06 71 ASN A N 1
ATOM 558 C CA . ASN A 1 71 ? 8.780 11.397 -8.687 1.00 80.06 71 ASN A CA 1
ATOM 559 C C . ASN A 1 71 ? 8.031 12.275 -9.717 1.00 80.06 71 ASN A C 1
ATOM 561 O O . ASN A 1 71 ? 7.417 11.748 -10.648 1.00 80.06 71 ASN A O 1
ATOM 565 N N . PRO A 1 72 ? 8.163 13.617 -9.660 1.00 61.47 72 PRO A N 1
ATOM 566 C CA . PRO A 1 72 ? 7.418 14.534 -10.529 1.00 61.47 72 PRO A CA 1
ATOM 567 C C . PRO A 1 72 ? 7.823 14.441 -12.007 1.00 61.47 72 PRO A C 1
ATOM 569 O O . PRO A 1 72 ? 7.133 14.973 -12.872 1.00 61.47 72 PRO A O 1
ATOM 572 N N . ARG A 1 73 ? 8.942 13.771 -12.323 1.00 58.97 73 ARG A N 1
ATOM 573 C CA . ARG A 1 73 ? 9.380 13.527 -13.707 1.00 58.97 73 ARG A CA 1
ATOM 574 C C . ARG A 1 73 ? 8.613 12.394 -14.392 1.00 58.97 73 ARG A C 1
ATOM 576 O O . ARG A 1 73 ? 8.794 12.202 -15.589 1.00 58.97 73 ARG A O 1
ATOM 583 N N . MET A 1 74 ? 7.744 11.674 -13.682 1.00 56.16 74 MET A N 1
ATOM 584 C CA . MET A 1 74 ? 6.871 10.639 -14.249 1.00 56.16 74 MET A CA 1
ATOM 585 C C . MET A 1 74 ? 5.577 11.218 -14.856 1.00 56.16 74 MET A C 1
ATOM 587 O O . MET A 1 74 ? 4.532 10.583 -14.809 1.00 56.16 74 MET A O 1
ATOM 591 N N . SER A 1 75 ? 5.647 12.431 -15.421 1.00 48.78 75 SER A N 1
ATOM 592 C CA . SER A 1 75 ? 4.503 13.174 -15.980 1.00 48.78 75 SER A CA 1
ATOM 593 C C . SER A 1 75 ? 3.876 12.528 -17.221 1.00 48.78 75 SER A C 1
ATOM 595 O O . SER A 1 75 ? 2.783 12.919 -17.613 1.00 48.78 75 SER A O 1
ATOM 597 N N . GLU A 1 76 ? 4.538 11.555 -17.842 1.00 54.19 76 GLU A N 1
ATOM 598 C CA . GLU A 1 76 ? 3.903 10.664 -18.814 1.00 54.19 76 GLU A CA 1
ATOM 599 C C . GLU A 1 76 ? 3.525 9.366 -18.093 1.00 54.19 76 GLU A C 1
ATOM 601 O O . GLU A 1 76 ? 4.329 8.909 -17.270 1.00 54.19 76 GLU A O 1
ATOM 606 N N . PRO A 1 77 ? 2.365 8.737 -18.390 1.00 58.34 77 PRO A N 1
ATOM 607 C CA . PRO A 1 77 ? 1.996 7.427 -17.858 1.00 58.34 77 PRO A CA 1
ATOM 608 C C . PRO A 1 77 ? 2.998 6.379 -18.357 1.00 58.34 77 PRO A C 1
ATOM 610 O O . PRO A 1 77 ? 2.792 5.648 -19.325 1.00 58.34 77 PRO A O 1
ATOM 613 N N . SER A 1 78 ? 4.151 6.339 -17.702 1.00 68.38 78 SER A N 1
ATOM 614 C CA . SER A 1 78 ? 5.205 5.394 -17.981 1.00 68.38 78 SER A CA 1
ATOM 615 C C . SER A 1 78 ? 4.715 4.038 -17.512 1.00 68.38 78 SER A C 1
ATOM 617 O O . SER A 1 78 ? 4.117 3.913 -16.441 1.00 68.38 78 SER A O 1
ATOM 619 N N . LYS A 1 79 ? 5.014 2.993 -18.282 1.00 76.44 79 LYS A N 1
ATOM 620 C CA . LYS A 1 79 ? 4.719 1.598 -17.917 1.00 76.44 79 LYS A CA 1
ATOM 621 C C . LYS A 1 79 ? 5.160 1.277 -16.481 1.00 76.44 79 LYS A C 1
ATOM 623 O O . LYS A 1 79 ? 4.519 0.484 -15.803 1.00 76.44 79 LYS A O 1
ATOM 628 N N . ASN A 1 80 ? 6.201 1.951 -15.996 1.00 80.75 80 ASN A N 1
ATOM 629 C CA . ASN A 1 80 ? 6.718 1.822 -14.639 1.00 80.75 80 ASN A CA 1
ATOM 630 C C . ASN A 1 80 ? 5.693 2.234 -13.569 1.00 80.75 80 ASN A C 1
ATOM 632 O O . ASN A 1 80 ? 5.587 1.553 -12.556 1.00 80.75 80 ASN A O 1
ATOM 636 N N . MET A 1 81 ? 4.913 3.294 -13.799 1.00 82.56 81 MET A N 1
ATOM 637 C CA . MET A 1 81 ? 3.877 3.769 -12.873 1.00 82.56 81 MET A CA 1
ATOM 638 C C . MET A 1 81 ? 2.764 2.739 -12.712 1.00 82.56 81 MET A C 1
ATOM 640 O O . MET A 1 81 ? 2.410 2.372 -11.597 1.00 82.56 81 MET A O 1
ATOM 644 N N . VAL A 1 82 ? 2.270 2.219 -13.837 1.00 85.50 82 VAL A N 1
ATOM 645 C CA . VAL A 1 82 ? 1.242 1.172 -13.865 1.00 85.50 82 VAL A CA 1
ATOM 646 C C . VAL A 1 82 ? 1.722 -0.065 -13.107 1.00 85.50 82 VAL A C 1
ATOM 648 O O . VAL A 1 82 ? 0.974 -0.642 -12.323 1.00 85.50 82 VAL A O 1
ATOM 651 N N . VAL A 1 83 ? 2.984 -0.462 -13.294 1.00 89.00 83 VAL A N 1
ATOM 652 C CA . VAL A 1 83 ? 3.565 -1.607 -12.583 1.00 89.00 83 VAL A CA 1
ATOM 653 C C . VAL A 1 83 ? 3.734 -1.326 -11.084 1.00 89.00 83 VAL A C 1
ATOM 655 O O . VAL A 1 83 ? 3.452 -2.213 -10.283 1.00 89.00 83 VAL A O 1
ATOM 658 N N . CYS A 1 84 ? 4.110 -0.108 -10.680 1.00 89.38 84 CYS A N 1
ATOM 659 C CA . CYS A 1 84 ? 4.183 0.275 -9.262 1.00 89.38 84 CYS A CA 1
ATOM 660 C C . CYS A 1 84 ? 2.805 0.267 -8.592 1.00 89.38 84 CYS A C 1
ATOM 662 O O . CYS A 1 84 ? 2.662 -0.266 -7.496 1.00 89.38 84 CYS A O 1
ATOM 664 N N . LEU A 1 85 ? 1.777 0.789 -9.266 1.00 88.88 85 LEU A N 1
ATOM 665 C CA . LEU A 1 85 ? 0.400 0.739 -8.772 1.00 88.88 85 LEU A CA 1
ATOM 666 C C . LEU A 1 85 ? -0.103 -0.706 -8.664 1.00 88.88 85 LEU A C 1
ATOM 668 O O . LEU A 1 85 ? -0.680 -1.072 -7.646 1.00 88.88 85 LEU A O 1
ATOM 672 N N . LYS A 1 86 ? 0.187 -1.560 -9.656 1.00 90.25 86 LYS A N 1
ATOM 673 C CA . LYS A 1 86 ? -0.114 -3.003 -9.594 1.00 90.25 86 LYS A CA 1
ATOM 674 C C . LYS A 1 86 ? 0.624 -3.691 -8.441 1.00 90.25 86 LYS A C 1
ATOM 676 O O . LYS A 1 86 ? 0.041 -4.549 -7.778 1.00 90.25 86 LYS A O 1
ATOM 681 N N . ALA A 1 87 ? 1.873 -3.310 -8.170 1.00 91.75 87 ALA A N 1
ATOM 682 C CA . ALA A 1 87 ? 2.641 -3.817 -7.036 1.00 91.75 87 ALA A CA 1
ATOM 683 C C . ALA A 1 87 ? 2.028 -3.396 -5.693 1.00 91.75 87 ALA A C 1
ATOM 685 O O . ALA A 1 87 ? 1.852 -4.259 -4.837 1.00 91.75 87 ALA A O 1
ATOM 686 N N . LEU A 1 88 ? 1.637 -2.126 -5.530 1.00 91.31 88 LEU A N 1
ATOM 687 C CA . LEU A 1 88 ? 0.928 -1.639 -4.338 1.00 91.31 88 LEU A CA 1
ATOM 688 C C . LEU A 1 88 ? -0.420 -2.329 -4.143 1.00 91.31 88 LEU A C 1
ATOM 690 O O . LEU A 1 88 ? -0.699 -2.811 -3.050 1.00 91.31 88 LEU A O 1
ATOM 694 N N . TYR A 1 89 ? -1.224 -2.417 -5.204 1.00 90.75 89 TYR A N 1
ATOM 695 C CA . TYR A 1 89 ? -2.504 -3.121 -5.182 1.00 90.75 89 TYR A CA 1
ATOM 696 C C . TYR A 1 89 ? -2.320 -4.554 -4.685 1.00 90.75 89 TYR A C 1
ATOM 698 O O . TYR A 1 89 ? -2.977 -4.981 -3.741 1.00 90.75 89 TYR A O 1
ATOM 706 N N . THR A 1 90 ? -1.353 -5.266 -5.269 1.00 91.12 90 THR A N 1
ATOM 707 C CA . THR A 1 90 ? -1.007 -6.631 -4.865 1.00 91.12 90 THR A CA 1
ATOM 708 C C . THR A 1 90 ? -0.592 -6.657 -3.394 1.00 91.12 90 THR A C 1
ATOM 710 O O . THR A 1 90 ? -1.102 -7.463 -2.625 1.00 91.12 90 THR A O 1
ATOM 713 N N . LEU A 1 91 ? 0.299 -5.756 -2.962 1.00 89.75 91 LEU A N 1
ATOM 714 C CA . LEU A 1 91 ? 0.782 -5.654 -1.579 1.00 89.75 91 LEU A CA 1
ATOM 715 C C . LEU A 1 91 ? -0.373 -5.550 -0.571 1.00 89.75 91 LEU A C 1
ATOM 717 O O . LEU A 1 91 ? -0.326 -6.184 0.477 1.00 89.75 91 LEU A O 1
ATOM 721 N N . PHE A 1 92 ? -1.423 -4.799 -0.893 1.00 88.12 92 PHE A N 1
ATOM 722 C CA . PHE A 1 92 ? -2.572 -4.598 -0.012 1.00 88.12 92 PHE A CA 1
ATOM 723 C C . PHE A 1 92 ? -3.684 -5.648 -0.160 1.00 88.12 92 PHE A C 1
ATOM 725 O O . PHE A 1 92 ? -4.628 -5.636 0.634 1.00 88.12 92 PHE A O 1
ATOM 732 N N . GLU A 1 93 ? -3.580 -6.612 -1.081 1.00 86.69 93 GLU A N 1
ATOM 733 C CA . GLU A 1 93 ? -4.484 -7.772 -1.090 1.00 86.69 93 GLU A CA 1
ATOM 734 C C . GLU A 1 93 ? -4.314 -8.617 0.184 1.00 86.69 93 GLU A C 1
ATOM 736 O O . GLU A 1 93 ? -5.298 -9.108 0.750 1.00 86.69 93 GLU A O 1
ATOM 741 N N . GLY A 1 94 ? -3.091 -8.714 0.712 1.00 83.25 94 GLY A N 1
ATOM 742 C CA . GLY A 1 94 ? -2.804 -9.380 1.979 1.00 83.25 94 GLY A CA 1
ATOM 743 C C . GLY A 1 94 ? -3.456 -8.692 3.187 1.00 83.25 94 GLY A C 1
ATOM 744 O O . GLY A 1 94 ? -3.603 -7.469 3.249 1.00 83.25 94 GLY A O 1
ATOM 745 N N . SER A 1 95 ? -3.843 -9.472 4.202 1.00 81.94 95 SER A N 1
ATOM 746 C CA . SER A 1 95 ? -4.372 -8.910 5.455 1.00 81.94 95 SER A CA 1
ATOM 747 C C . SER A 1 95 ? -3.289 -8.283 6.332 1.00 81.94 95 SER A C 1
ATOM 749 O O . SER A 1 95 ? -3.580 -7.376 7.103 1.00 81.94 95 SER A O 1
ATOM 751 N N . GLU A 1 96 ? -2.056 -8.785 6.250 1.00 83.44 96 GLU A N 1
ATOM 752 C CA . GLU A 1 96 ? -0.948 -8.351 7.107 1.00 83.44 96 GLU A CA 1
ATOM 753 C C . GLU A 1 96 ? -0.412 -6.960 6.721 1.00 83.44 96 GLU A C 1
ATOM 755 O O . GLU A 1 96 ? -0.370 -6.090 7.593 1.00 83.44 96 GLU A O 1
ATOM 760 N N . PRO A 1 97 ? -0.143 -6.666 5.431 1.00 84.56 97 PRO A N 1
ATOM 761 C CA . PRO A 1 97 ? 0.271 -5.328 4.991 1.00 84.56 97 PRO A CA 1
ATOM 762 C C . PRO A 1 97 ? -0.766 -4.247 5.296 1.00 84.56 97 PRO A C 1
ATOM 764 O O . PRO A 1 97 ? -0.415 -3.137 5.684 1.00 84.56 97 PRO A O 1
ATOM 767 N N . ARG A 1 98 ? -2.060 -4.577 5.184 1.00 86.12 98 ARG A N 1
ATOM 768 C CA . ARG A 1 98 ? -3.154 -3.659 5.535 1.00 86.12 98 ARG A CA 1
ATOM 769 C C . ARG A 1 98 ? -3.153 -3.287 7.014 1.00 86.12 98 ARG A C 1
ATOM 771 O O . ARG A 1 98 ? -3.398 -2.130 7.341 1.00 86.12 98 ARG A O 1
ATOM 778 N N . LYS A 1 99 ? -2.861 -4.235 7.910 1.00 84.25 99 LYS A N 1
ATOM 779 C CA . LYS A 1 99 ? -2.709 -3.928 9.341 1.00 84.25 99 LYS A CA 1
ATOM 780 C C . LYS A 1 99 ? -1.495 -3.039 9.581 1.00 84.25 99 LYS A C 1
ATOM 782 O O . LYS A 1 99 ? -1.649 -2.020 10.238 1.00 84.25 99 LYS A O 1
ATOM 787 N N . MET A 1 100 ? -0.342 -3.381 9.001 1.00 85.62 100 MET A N 1
ATOM 788 C CA . MET A 1 100 ? 0.895 -2.598 9.141 1.00 85.62 100 MET A CA 1
ATOM 789 C C . MET A 1 100 ? 0.722 -1.154 8.646 1.00 85.62 100 MET A C 1
ATOM 791 O O . MET A 1 100 ? 1.198 -0.221 9.287 1.00 85.62 100 MET A O 1
ATOM 795 N N . LEU A 1 101 ? -0.019 -0.952 7.549 1.00 85.94 101 LEU A N 1
ATOM 796 C CA . LEU A 1 101 ? -0.370 0.382 7.057 1.00 85.94 101 LEU A CA 1
ATOM 797 C C . LEU A 1 101 ? -1.228 1.158 8.071 1.00 85.94 101 LEU A C 1
ATOM 799 O O . LEU A 1 101 ? -0.984 2.335 8.310 1.00 85.94 101 LEU A O 1
ATOM 803 N N . MET A 1 102 ? -2.220 0.501 8.680 1.00 84.69 102 MET A N 1
ATOM 804 C CA . MET A 1 102 ? -3.145 1.133 9.632 1.00 84.69 102 MET A CA 1
ATOM 805 C C . MET A 1 102 ? -2.555 1.334 11.033 1.00 84.69 102 MET A C 1
ATOM 807 O O . MET A 1 102 ? -3.034 2.186 11.778 1.00 84.69 102 MET A O 1
ATOM 811 N N . GLU A 1 103 ? -1.503 0.596 11.396 1.00 81.38 103 GLU A N 1
ATOM 812 C CA . GLU A 1 103 ? -0.731 0.835 12.622 1.00 81.38 103 GLU A CA 1
ATOM 813 C C . GLU A 1 103 ? -0.074 2.222 12.611 1.00 81.38 103 GLU A C 1
ATOM 815 O O . GLU A 1 103 ? 0.011 2.874 13.653 1.00 81.38 103 GLU A O 1
ATOM 820 N N . THR A 1 104 ? 0.331 2.704 11.431 1.00 81.19 104 THR A N 1
ATOM 821 C CA . THR A 1 104 ? 0.995 4.001 11.267 1.00 81.19 104 THR A CA 1
ATOM 822 C C . THR A 1 104 ? 0.143 4.942 10.420 1.00 81.19 104 THR A C 1
ATOM 824 O O . THR A 1 104 ? 0.270 5.000 9.199 1.00 81.19 104 THR A O 1
ATOM 827 N N . LYS A 1 105 ? -0.702 5.741 11.082 1.00 75.88 105 LYS A N 1
ATOM 828 C CA . LYS A 1 105 ? -1.635 6.674 10.420 1.00 75.88 105 LYS A CA 1
ATOM 829 C C . LYS A 1 105 ? -0.973 7.605 9.392 1.00 75.88 105 LYS A C 1
ATOM 831 O O . LYS A 1 105 ? -1.580 7.884 8.364 1.00 75.88 105 LYS A O 1
ATOM 836 N N . SER A 1 106 ? 0.260 8.060 9.634 1.00 83.38 106 SER A N 1
ATOM 837 C CA . SER A 1 106 ? 0.973 8.947 8.703 1.00 83.38 106 SER A CA 1
ATOM 838 C C . SER A 1 106 ? 1.260 8.288 7.351 1.00 83.38 106 SER A C 1
ATOM 840 O O . SER A 1 106 ? 1.090 8.942 6.330 1.00 83.38 106 SER A O 1
ATOM 842 N N . LEU A 1 107 ? 1.597 6.990 7.319 1.00 86.19 107 LEU A N 1
ATOM 843 C CA . LEU A 1 107 ? 1.860 6.267 6.065 1.00 86.19 107 LEU A CA 1
ATOM 844 C C . LEU A 1 107 ? 0.604 6.169 5.199 1.00 86.19 107 LEU A C 1
ATOM 846 O O . LEU A 1 107 ? 0.676 6.325 3.982 1.00 86.19 107 LEU A O 1
ATOM 850 N N . ALA A 1 108 ? -0.551 5.929 5.828 1.00 85.25 108 ALA A N 1
ATOM 851 C CA . ALA A 1 108 ? -1.827 5.907 5.127 1.00 85.25 108 ALA A CA 1
ATOM 852 C C . ALA A 1 108 ? -2.138 7.282 4.517 1.00 85.25 108 ALA A C 1
ATOM 854 O O . ALA A 1 108 ? -2.465 7.351 3.338 1.00 85.25 108 ALA A O 1
ATOM 855 N N . ILE A 1 109 ? -1.973 8.371 5.275 1.00 83.56 109 ILE A N 1
ATOM 856 C CA . ILE A 1 109 ? -2.229 9.740 4.794 1.00 83.56 109 ILE A CA 1
ATOM 857 C C . ILE A 1 109 ? -1.278 10.114 3.649 1.00 83.56 109 ILE A C 1
ATOM 859 O O . ILE A 1 109 ? -1.721 10.612 2.617 1.00 83.56 109 ILE A O 1
ATOM 863 N N . GLU A 1 110 ? 0.019 9.837 3.792 1.00 87.25 110 GLU A N 1
ATOM 864 C CA . GLU A 1 110 ? 1.016 10.102 2.749 1.00 87.25 110 GLU A CA 1
ATOM 865 C C . GLU A 1 110 ? 0.696 9.353 1.454 1.00 87.25 110 GLU A C 1
ATOM 867 O O . GLU A 1 110 ? 0.741 9.947 0.377 1.00 87.25 110 GLU A O 1
ATOM 872 N N . LEU A 1 111 ? 0.316 8.075 1.554 1.00 88.50 111 LEU A N 1
ATOM 873 C CA . LEU A 1 111 ? -0.116 7.289 0.403 1.00 88.50 111 LEU A CA 1
ATOM 874 C C . LEU A 1 111 ? -1.321 7.932 -0.292 1.00 88.50 111 LEU A C 1
ATOM 876 O O . LEU A 1 111 ? -1.316 8.053 -1.513 1.00 88.50 111 LEU A O 1
ATOM 880 N N . CYS A 1 112 ? -2.324 8.375 0.468 1.00 85.19 112 CYS A N 1
ATOM 881 C CA . CYS A 1 112 ? -3.510 9.026 -0.093 1.00 85.19 112 CYS A CA 1
ATOM 882 C C . CYS A 1 112 ? -3.139 10.319 -0.816 1.00 85.19 112 CYS A C 1
ATOM 884 O O . CYS A 1 112 ? -3.522 10.503 -1.961 1.00 85.19 112 CYS A O 1
ATOM 886 N N . ASN A 1 113 ? -2.302 11.162 -0.212 1.00 84.94 113 ASN A N 1
ATOM 887 C CA . ASN A 1 113 ? -1.857 12.411 -0.833 1.00 84.94 113 ASN A CA 1
ATOM 888 C C . ASN A 1 113 ? -1.081 12.179 -2.141 1.00 84.94 113 ASN A C 1
ATOM 890 O O . ASN A 1 113 ? -1.185 12.965 -3.086 1.00 84.94 113 ASN A O 1
ATOM 894 N N . VAL A 1 114 ? -0.278 11.114 -2.210 1.00 87.25 114 VAL A N 1
ATOM 895 C CA . VAL A 1 114 ? 0.454 10.741 -3.429 1.00 87.25 114 VAL A CA 1
ATOM 896 C C . VAL A 1 114 ? -0.496 10.214 -4.499 1.00 87.25 114 VAL A C 1
ATOM 898 O O . VAL A 1 114 ? -0.386 10.625 -5.653 1.00 87.25 114 VAL A O 1
ATOM 901 N N . LEU A 1 115 ? -1.443 9.352 -4.126 1.00 84.62 115 LEU A N 1
ATOM 902 C CA . LEU A 1 115 ? -2.470 8.828 -5.028 1.00 84.62 115 LEU A CA 1
ATOM 903 C C . LEU A 1 115 ? -3.375 9.947 -5.569 1.00 84.62 115 LEU A C 1
ATOM 905 O O . LEU A 1 115 ? -3.637 9.961 -6.769 1.00 84.62 115 LEU A O 1
ATOM 909 N N . HIS A 1 116 ? -3.713 10.937 -4.744 1.00 81.62 116 HIS A N 1
ATOM 910 C CA . HIS A 1 116 ? -4.488 12.115 -5.136 1.00 81.62 116 HIS A CA 1
ATOM 911 C C . HIS A 1 116 ? -3.800 12.924 -6.216 1.00 81.62 116 HIS A C 1
ATOM 913 O O . HIS A 1 116 ? -4.321 13.173 -7.305 1.00 81.62 116 HIS A O 1
ATOM 919 N N . ARG A 1 117 ? -2.540 13.268 -5.950 1.00 82.19 117 ARG A N 1
ATOM 920 C CA . ARG A 1 117 ? -1.700 13.950 -6.929 1.00 82.19 117 ARG A CA 1
ATOM 921 C C . ARG A 1 117 ? -1.546 13.119 -8.196 1.00 82.19 117 ARG A C 1
ATOM 923 O O . ARG A 1 117 ? -1.512 13.688 -9.283 1.00 82.19 117 ARG A O 1
ATOM 930 N N . GLN A 1 118 ? -1.465 11.796 -8.072 1.00 79.88 118 GLN A N 1
ATOM 931 C CA . GLN A 1 118 ? -1.396 10.911 -9.223 1.00 79.88 118 GLN A CA 1
ATOM 932 C C . GLN A 1 118 ? -2.678 10.996 -10.058 1.00 79.88 118 GLN A C 1
ATOM 934 O O . GLN A 1 118 ? -2.591 11.160 -11.274 1.00 79.88 118 GLN A O 1
ATOM 939 N N . LEU A 1 119 ? -3.855 10.968 -9.432 1.00 77.19 119 LEU A N 1
ATOM 940 C CA . LEU A 1 119 ? -5.145 11.103 -10.110 1.00 77.19 119 LEU A CA 1
ATOM 941 C C . LEU A 1 119 ? -5.230 12.414 -10.911 1.00 77.19 119 LEU A C 1
ATOM 943 O O . LEU A 1 119 ? -5.574 12.386 -12.095 1.00 77.19 119 LEU A O 1
ATOM 947 N N . LEU A 1 120 ? -4.807 13.527 -10.300 1.00 75.00 120 LEU A N 1
ATOM 948 C CA . LEU A 1 120 ? -4.731 14.848 -10.929 1.00 75.00 120 LEU A CA 1
ATOM 949 C C . LEU A 1 120 ? -3.743 14.899 -12.105 1.00 75.00 120 LEU A C 1
ATOM 951 O O . LEU A 1 120 ? -4.035 15.485 -13.147 1.00 75.00 120 LEU A O 1
ATOM 955 N N . MET A 1 121 ? -2.560 14.295 -11.947 1.00 71.38 121 MET A N 1
ATOM 956 C CA . MET A 1 121 ? -1.489 14.349 -12.949 1.00 71.38 121 MET A CA 1
ATOM 957 C C . MET A 1 121 ? -1.671 13.358 -14.107 1.00 71.38 121 MET A C 1
ATOM 959 O O . MET A 1 121 ? -1.142 13.602 -15.187 1.00 71.38 121 MET A O 1
ATOM 963 N N . THR A 1 122 ? -2.400 12.250 -13.918 1.00 67.31 122 THR A N 1
ATOM 964 C CA . THR A 1 122 ? -2.623 11.212 -14.953 1.00 67.31 122 THR A CA 1
ATOM 965 C C . THR A 1 122 ? -4.036 11.208 -15.535 1.00 67.31 122 THR A C 1
ATOM 967 O O . THR A 1 122 ? -4.555 10.160 -15.921 1.00 67.31 122 THR A O 1
ATOM 970 N N . SER A 1 123 ? -4.631 12.394 -15.671 1.00 62.78 123 SER A N 1
ATOM 971 C CA . SER A 1 123 ? -5.990 12.605 -16.191 1.00 62.78 123 SER A CA 1
ATOM 972 C C . SER A 1 123 ? -6.258 12.028 -17.591 1.00 62.78 123 SER A C 1
ATOM 974 O O . SER A 1 123 ? -7.413 11.833 -17.959 1.00 62.78 123 SER A O 1
ATOM 976 N N . GLU A 1 124 ? -5.217 11.706 -18.363 1.00 62.38 124 GLU A N 1
ATOM 977 C CA . GLU A 1 124 ? -5.343 11.152 -19.718 1.00 62.38 124 GLU A CA 1
ATOM 978 C C . GLU A 1 124 ? -5.304 9.608 -19.782 1.00 62.38 124 GLU A C 1
ATOM 980 O O . GLU A 1 124 ? -5.632 9.029 -20.818 1.00 62.38 124 GLU A O 1
ATOM 985 N N . SER A 1 125 ? -4.926 8.913 -18.698 1.00 75.00 125 SER A N 1
ATOM 986 C CA . SER A 1 125 ? -4.772 7.447 -18.674 1.00 75.00 125 SER A CA 1
ATOM 987 C C . SER A 1 125 ? -5.820 6.774 -17.789 1.00 75.00 125 SER A C 1
ATOM 989 O O . SER A 1 125 ? -5.638 6.635 -16.577 1.00 75.00 125 SER A O 1
ATOM 991 N N . VAL A 1 126 ? -6.886 6.269 -18.415 1.00 80.88 126 VAL A N 1
ATOM 992 C CA . VAL A 1 126 ? -7.984 5.569 -17.723 1.00 80.88 126 VAL A CA 1
ATOM 993 C C . VAL A 1 126 ? -7.487 4.344 -16.936 1.00 80.88 126 VAL A C 1
ATOM 995 O O . VAL A 1 126 ? -7.953 4.108 -15.825 1.00 80.88 126 VAL A O 1
ATOM 998 N N . GLU A 1 127 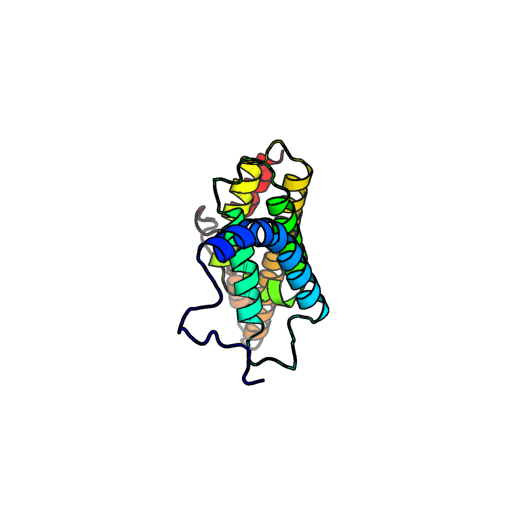? -6.508 3.587 -17.458 1.00 83.12 127 GLU A N 1
ATOM 999 C CA . GLU A 1 127 ? -5.935 2.425 -16.745 1.00 83.12 127 GLU A CA 1
ATOM 1000 C C . GLU A 1 127 ? -5.254 2.854 -15.437 1.00 83.12 127 GLU A C 1
ATOM 1002 O O . GLU A 1 127 ? -5.427 2.213 -14.400 1.00 83.12 127 GLU A O 1
ATOM 1007 N N . THR A 1 128 ? -4.501 3.956 -15.468 1.00 81.38 128 THR A N 1
ATOM 1008 C CA . THR A 1 128 ? -3.813 4.474 -14.281 1.00 81.38 128 THR A CA 1
ATOM 1009 C C . THR A 1 128 ? -4.817 4.966 -13.246 1.00 81.38 128 THR A C 1
ATOM 1011 O O . THR A 1 128 ? -4.704 4.605 -12.078 1.00 81.38 128 THR A O 1
ATOM 1014 N N . GLN A 1 129 ? -5.819 5.743 -13.670 1.00 81.75 129 GLN A N 1
ATOM 1015 C CA . GLN A 1 129 ? -6.860 6.258 -12.778 1.00 81.75 129 GLN A CA 1
ATOM 1016 C C . GLN A 1 129 ? -7.638 5.123 -12.105 1.00 81.75 129 GLN A C 1
ATOM 1018 O O . GLN A 1 129 ? -7.863 5.156 -10.897 1.00 81.75 129 GLN A O 1
ATOM 1023 N N . GLN A 1 130 ? -7.990 4.079 -12.859 1.00 85.12 130 GLN A N 1
ATOM 1024 C CA . GLN A 1 130 ? -8.677 2.917 -12.307 1.00 85.12 130 GLN A CA 1
ATOM 1025 C C . GLN A 1 130 ? -7.831 2.216 -11.234 1.00 85.12 130 GLN A C 1
ATOM 1027 O O . GLN A 1 130 ? -8.340 1.918 -10.155 1.00 85.12 130 GLN A O 1
ATOM 1032 N N . LEU A 1 131 ? -6.539 1.996 -11.492 1.00 86.62 131 LEU A N 1
ATOM 1033 C CA . LEU A 1 131 ? -5.638 1.370 -10.520 1.00 86.62 131 LEU A CA 1
ATOM 1034 C C . LEU A 1 131 ? -5.465 2.217 -9.256 1.00 86.62 131 LEU A C 1
ATOM 1036 O O . LEU A 1 131 ? -5.460 1.673 -8.154 1.00 86.62 131 LEU A O 1
ATOM 1040 N N . VAL A 1 132 ? -5.356 3.541 -9.398 1.00 87.12 132 VAL A N 1
ATOM 1041 C CA . VAL A 1 132 ? -5.311 4.468 -8.257 1.00 87.12 132 VAL A CA 1
ATOM 1042 C C . VAL A 1 132 ? -6.571 4.317 -7.402 1.00 87.12 132 VAL A C 1
ATOM 1044 O O . VAL A 1 132 ? -6.467 4.114 -6.192 1.00 87.12 132 VAL A O 1
ATOM 1047 N N . MET A 1 133 ? -7.752 4.309 -8.024 1.00 84.88 133 MET A N 1
ATOM 1048 C CA . MET A 1 133 ? -9.028 4.128 -7.325 1.00 84.88 133 MET A CA 1
ATOM 1049 C C . MET A 1 133 ? -9.147 2.757 -6.646 1.00 84.88 133 MET A C 1
ATOM 1051 O O . MET A 1 133 ? -9.681 2.653 -5.541 1.00 84.88 133 MET A O 1
ATOM 1055 N N . GLU A 1 134 ? -8.641 1.693 -7.272 1.00 88.06 134 GLU A N 1
ATOM 1056 C CA . GLU A 1 134 ? -8.622 0.350 -6.685 1.00 88.06 134 GLU A CA 1
ATOM 1057 C C . GLU A 1 134 ? -7.731 0.284 -5.436 1.00 88.06 134 GLU A C 1
ATOM 1059 O O . GLU A 1 134 ? -8.152 -0.270 -4.415 1.00 88.06 134 GLU A O 1
ATOM 1064 N N . VAL A 1 135 ? -6.545 0.902 -5.474 1.00 89.69 135 VAL A N 1
ATOM 1065 C CA . VAL A 1 135 ? -5.652 1.006 -4.308 1.00 89.69 135 VAL A CA 1
ATOM 1066 C C . VAL A 1 135 ? -6.292 1.859 -3.209 1.00 89.69 135 VAL A C 1
ATOM 1068 O O . VAL A 1 135 ? -6.347 1.423 -2.059 1.00 89.69 135 VAL A O 1
ATOM 1071 N N . LEU A 1 136 ? -6.852 3.028 -3.545 1.00 86.62 136 LEU A N 1
ATOM 1072 C CA . LEU A 1 136 ? -7.564 3.888 -2.589 1.00 86.62 136 LEU A CA 1
ATOM 1073 C C . LEU A 1 136 ? -8.708 3.134 -1.900 1.00 86.62 136 LEU A C 1
ATOM 1075 O O . LEU A 1 136 ? -8.845 3.182 -0.677 1.00 86.62 136 LEU A O 1
ATOM 1079 N N . LYS A 1 137 ? -9.488 2.354 -2.654 1.00 85.81 137 LYS A N 1
ATOM 1080 C CA . LYS A 1 137 ? -10.568 1.525 -2.103 1.00 85.81 137 LYS A CA 1
ATOM 1081 C C . LYS A 1 137 ? -10.052 0.477 -1.114 1.00 85.81 137 LYS A C 1
ATOM 1083 O O . LYS A 1 137 ? -10.710 0.225 -0.103 1.00 85.81 137 LYS A O 1
ATOM 1088 N N . GLN A 1 138 ? -8.899 -0.141 -1.376 1.00 88.38 138 GLN A N 1
ATOM 1089 C CA . GLN A 1 138 ? -8.287 -1.086 -0.437 1.00 88.38 138 GLN A CA 1
ATOM 1090 C C . GLN A 1 138 ? -7.831 -0.396 0.854 1.00 88.38 138 GLN A C 1
ATOM 1092 O O . GLN A 1 138 ? -8.048 -0.946 1.936 1.00 88.38 138 GLN A O 1
ATOM 1097 N N . VAL A 1 139 ? -7.255 0.808 0.755 1.00 86.69 139 VAL A N 1
ATOM 1098 C CA . VAL A 1 139 ? -6.858 1.627 1.914 1.00 86.69 139 VAL A CA 1
ATOM 1099 C C . VAL A 1 139 ? -8.083 2.024 2.736 1.00 86.69 139 VAL A C 1
ATOM 1101 O O . VAL A 1 139 ? -8.089 1.835 3.951 1.00 86.69 139 VAL A O 1
ATOM 1104 N N . LEU A 1 140 ? -9.152 2.481 2.080 1.00 83.88 140 LEU A N 1
ATOM 1105 C CA . LEU A 1 140 ? -10.414 2.830 2.730 1.00 83.88 140 LEU A CA 1
ATOM 1106 C C . LEU A 1 140 ? -11.024 1.630 3.462 1.00 83.88 140 LEU A C 1
ATOM 1108 O O . LEU A 1 140 ? -11.419 1.738 4.622 1.00 83.88 140 LEU A O 1
ATOM 1112 N N . PHE A 1 141 ? -11.063 0.467 2.806 1.00 85.69 141 PHE A N 1
ATOM 1113 C CA . PHE A 1 141 ? -11.560 -0.758 3.425 1.00 85.69 141 PHE A CA 1
ATOM 1114 C C . PHE A 1 141 ? -10.704 -1.170 4.630 1.00 85.69 141 PHE A C 1
ATOM 1116 O O . PHE A 1 141 ? -11.243 -1.550 5.668 1.00 85.69 141 PHE A O 1
ATOM 1123 N N . ALA A 1 142 ? -9.376 -1.070 4.521 1.00 85.25 142 ALA A N 1
ATOM 1124 C CA . ALA A 1 142 ? -8.464 -1.355 5.625 1.00 85.25 142 ALA A CA 1
ATOM 1125 C C . ALA A 1 142 ? -8.680 -0.401 6.811 1.00 85.25 142 ALA A C 1
ATOM 1127 O O . ALA A 1 142 ? -8.705 -0.851 7.956 1.00 85.25 142 ALA A O 1
ATOM 1128 N N . ALA A 1 143 ? -8.895 0.887 6.546 1.00 82.31 143 ALA A N 1
ATOM 1129 C CA . ALA A 1 143 ? -9.173 1.887 7.570 1.00 82.31 143 ALA A CA 1
ATOM 1130 C C . ALA A 1 143 ? -10.512 1.647 8.272 1.00 82.31 143 ALA A C 1
ATOM 1132 O O . ALA A 1 143 ? -10.585 1.696 9.502 1.00 82.31 143 ALA A O 1
ATOM 1133 N N . GLN A 1 144 ? -11.559 1.324 7.510 1.00 80.94 144 GLN A N 1
ATOM 1134 C CA . GLN A 1 144 ? -12.870 0.989 8.058 1.00 80.94 144 GLN A CA 1
ATOM 1135 C C . GLN A 1 144 ? -12.811 -0.275 8.929 1.00 80.94 144 GLN A C 1
ATOM 1137 O O . GLN A 1 144 ? -13.305 -0.269 10.058 1.00 80.94 144 GLN A O 1
ATOM 1142 N N . ASP A 1 145 ? -12.167 -1.339 8.442 1.00 84.31 145 ASP A N 1
ATOM 1143 C CA . ASP A 1 145 ? -11.993 -2.593 9.183 1.00 84.31 145 ASP A CA 1
ATOM 1144 C C . ASP A 1 145 ? -11.147 -2.394 10.453 1.00 84.31 145 ASP A C 1
ATOM 1146 O O . ASP A 1 145 ? -11.487 -2.915 11.520 1.00 84.31 145 ASP A O 1
ATOM 1150 N N . HIS A 1 146 ? -10.083 -1.588 10.381 1.00 83.19 146 HIS A N 1
ATOM 1151 C CA . HIS A 1 146 ? -9.284 -1.225 11.549 1.00 83.19 146 HIS A CA 1
ATOM 1152 C C . HIS A 1 146 ? -10.120 -0.462 12.585 1.00 83.19 146 HIS A C 1
ATOM 1154 O O . HIS A 1 146 ? -10.109 -0.818 13.764 1.00 83.19 146 HIS A O 1
ATOM 1160 N N . LEU A 1 147 ? -10.902 0.533 12.154 1.00 78.00 147 LEU A N 1
ATOM 1161 C CA . LEU A 1 147 ? -11.785 1.296 13.034 1.00 78.00 147 LEU A CA 1
ATOM 1162 C C . LEU A 1 147 ? -12.826 0.394 13.711 1.00 78.00 147 LEU A C 1
ATOM 1164 O O . LEU A 1 147 ? -13.007 0.474 14.925 1.00 78.00 147 LEU A O 1
ATOM 1168 N N . GLU A 1 148 ? -13.486 -0.497 12.968 1.00 80.81 148 GLU A N 1
ATOM 1169 C CA . GLU A 1 148 ? -14.452 -1.440 13.541 1.00 80.81 148 GLU A CA 1
ATOM 1170 C C . GLU A 1 148 ? -13.825 -2.390 14.565 1.00 80.81 148 GLU A C 1
ATOM 1172 O O . GLU A 1 148 ? -14.433 -2.682 15.600 1.00 80.81 148 GLU A O 1
ATOM 1177 N N . LYS A 1 149 ? -12.617 -2.891 14.289 1.00 81.94 149 LYS A N 1
ATOM 1178 C CA . LYS A 1 149 ? -11.883 -3.763 15.214 1.00 81.94 149 LYS A CA 1
ATOM 1179 C C . LYS A 1 149 ? -11.495 -3.024 16.484 1.00 81.94 149 LYS A C 1
ATOM 1181 O O . LYS A 1 149 ? -11.691 -3.571 17.569 1.00 81.94 149 LYS A O 1
ATOM 1186 N N . THR A 1 150 ? -11.018 -1.789 16.363 1.00 77.94 150 THR A N 1
ATOM 1187 C CA . THR A 1 150 ? -10.689 -0.938 17.509 1.00 77.94 150 THR A CA 1
ATOM 1188 C C . THR A 1 150 ? -11.940 -0.652 18.338 1.00 77.94 150 THR A C 1
ATOM 1190 O O . THR A 1 150 ? -11.931 -0.920 19.535 1.00 77.94 150 THR A O 1
ATOM 1193 N N . LYS A 1 151 ? -13.065 -0.284 17.708 1.00 77.38 151 LYS A N 1
ATOM 1194 C CA . LYS A 1 151 ? -14.365 -0.115 18.386 1.00 77.38 151 LYS A CA 1
ATOM 1195 C C . LYS A 1 151 ? -14.792 -1.365 19.161 1.00 77.38 151 LYS A C 1
ATOM 1197 O O . LYS A 1 151 ? -15.149 -1.276 20.332 1.00 77.38 151 LYS A O 1
ATOM 1202 N N . LYS A 1 152 ? -14.723 -2.549 18.538 1.00 79.06 152 LYS A N 1
ATOM 1203 C CA . LYS A 1 152 ? -15.069 -3.834 19.180 1.00 79.06 152 LYS A CA 1
ATOM 1204 C C . LYS A 1 152 ? -14.120 -4.185 20.330 1.00 79.06 152 LYS A C 1
ATOM 1206 O O . LYS A 1 152 ? -14.571 -4.765 21.315 1.00 79.06 152 LYS A O 1
ATOM 1211 N N . LYS A 1 153 ? -12.826 -3.870 20.209 1.00 77.69 153 LYS A N 1
ATOM 1212 C CA . LYS A 1 153 ? -11.823 -4.101 21.257 1.00 77.69 153 LYS A CA 1
ATOM 1213 C C . LYS A 1 153 ? -12.078 -3.200 22.465 1.00 77.69 153 LYS A C 1
ATOM 1215 O O . LYS A 1 153 ? -12.238 -3.728 23.558 1.00 77.69 153 LYS A O 1
ATOM 1220 N N . THR A 1 154 ? -12.216 -1.893 22.251 1.00 70.56 154 THR A N 1
ATOM 1221 C CA . THR A 1 154 ? -12.527 -0.915 23.304 1.00 70.56 154 THR A CA 1
ATOM 1222 C C . THR A 1 154 ? -13.832 -1.269 24.017 1.00 70.56 154 THR A C 1
ATOM 1224 O O . THR A 1 154 ? -13.871 -1.322 25.242 1.00 70.56 154 THR A O 1
ATOM 1227 N N . LEU A 1 155 ? -14.873 -1.653 23.266 1.00 71.94 155 LEU A N 1
ATOM 1228 C CA . LEU A 1 155 ? -16.134 -2.116 23.848 1.00 71.94 155 LEU A CA 1
ATOM 1229 C C . LEU A 1 155 ? -15.938 -3.369 24.720 1.00 71.94 155 LEU A C 1
ATOM 1231 O O . LEU A 1 155 ? -16.411 -3.410 25.848 1.00 71.94 155 LEU A O 1
ATOM 1235 N N . ARG A 1 156 ? -15.202 -4.384 24.246 1.00 72.00 156 ARG A N 1
ATOM 1236 C CA . ARG A 1 156 ? -14.932 -5.615 25.018 1.00 72.00 156 ARG A CA 1
ATOM 1237 C C . ARG A 1 156 ? -14.082 -5.379 26.267 1.00 72.00 156 ARG A C 1
ATOM 1239 O O . ARG A 1 156 ? -14.299 -6.064 27.261 1.00 72.00 156 ARG A O 1
ATOM 1246 N N . GLU A 1 157 ? -13.132 -4.450 26.220 1.00 68.62 157 GLU A N 1
ATOM 1247 C CA . GLU A 1 157 ? -12.288 -4.082 27.365 1.00 68.62 157 GLU A CA 1
ATOM 1248 C C . GLU A 1 157 ? -13.070 -3.301 28.433 1.00 68.62 157 GLU A C 1
ATOM 1250 O O . GLU A 1 157 ? -12.742 -3.396 29.613 1.00 68.62 157 GLU A O 1
ATOM 1255 N N . MET A 1 158 ? -14.139 -2.598 28.045 1.00 60.12 158 MET A N 1
ATOM 1256 C CA . MET A 1 158 ? -14.979 -1.803 28.952 1.00 60.12 158 MET A CA 1
ATOM 1257 C C . MET A 1 158 ? -16.224 -2.537 29.477 1.00 60.12 158 MET A C 1
ATOM 1259 O O . MET A 1 158 ? -16.764 -2.142 30.505 1.00 60.12 158 MET A O 1
ATOM 1263 N N . VAL A 1 159 ? -16.646 -3.637 28.842 1.00 59.75 159 VAL A N 1
ATOM 1264 C CA . VAL A 1 159 ? -17.767 -4.500 29.282 1.00 59.75 159 VAL A CA 1
ATOM 1265 C C . VAL A 1 159 ? -17.620 -5.114 30.700 1.00 59.75 159 VAL A C 1
ATOM 1267 O O . VAL A 1 159 ? -18.650 -5.417 31.300 1.00 59.75 159 VAL A O 1
ATOM 1270 N N . PRO A 1 160 ? -16.429 -5.271 31.327 1.00 57.75 160 PRO A N 1
ATOM 1271 C CA . PRO A 1 160 ? -16.343 -5.647 32.745 1.00 57.75 160 PRO A CA 1
ATOM 1272 C C . PRO A 1 160 ? -16.626 -4.492 33.722 1.00 57.75 160 PRO A C 1
ATOM 1274 O O . PRO A 1 160 ? -16.832 -4.742 34.910 1.00 57.75 160 PRO A O 1
ATOM 1277 N N . ALA A 1 161 ? -16.604 -3.235 33.266 1.00 57.16 161 ALA A N 1
ATOM 1278 C CA . ALA A 1 161 ? -16.920 -2.074 34.088 1.00 57.16 161 ALA A CA 1
ATOM 1279 C C . ALA A 1 161 ? -18.400 -1.726 33.911 1.00 57.16 161 ALA A C 1
ATOM 1281 O O . ALA A 1 161 ? -18.916 -1.699 32.801 1.00 57.16 161 ALA A O 1
ATOM 1282 N N . ASN A 1 162 ? -19.094 -1.431 35.008 1.00 60.34 162 ASN A N 1
ATOM 1283 C CA . ASN A 1 162 ? -20.523 -1.094 35.060 1.00 60.34 162 ASN A CA 1
ATOM 1284 C C . ASN A 1 162 ? -20.839 0.295 34.433 1.00 60.34 162 ASN A C 1
ATOM 1286 O O . ASN A 1 162 ? -21.574 1.097 35.005 1.00 60.34 162 ASN A O 1
ATOM 1290 N N . GLN A 1 163 ? -20.198 0.619 33.308 1.00 61.34 163 GLN A N 1
ATOM 1291 C CA . GLN A 1 163 ? -20.099 1.923 32.656 1.00 61.34 163 GLN A CA 1
ATOM 1292 C C . GLN A 1 163 ? -20.357 1.803 31.139 1.00 61.34 163 GLN A C 1
ATOM 1294 O O . GLN A 1 163 ? -19.673 2.424 30.329 1.00 61.34 163 GLN A O 1
ATOM 1299 N N . GLU A 1 164 ? -21.368 1.025 30.736 1.00 63.78 164 GLU A N 1
ATOM 1300 C CA . GLU A 1 164 ? -21.743 0.838 29.320 1.00 63.78 164 GLU A CA 1
ATOM 1301 C C . GLU A 1 164 ? -21.990 2.165 28.578 1.00 63.78 164 GLU A C 1
ATOM 1303 O O . GLU A 1 164 ? -21.625 2.290 27.413 1.00 63.78 164 GLU A O 1
ATOM 1308 N N . ALA A 1 165 ? -22.539 3.181 29.254 1.00 63.97 165 ALA A N 1
ATOM 1309 C CA . ALA A 1 165 ? -22.791 4.498 28.663 1.00 63.97 165 ALA A CA 1
ATOM 1310 C C . ALA A 1 165 ? -21.503 5.286 28.348 1.00 63.97 165 ALA A C 1
ATOM 1312 O O . ALA A 1 165 ? -21.432 5.957 27.322 1.00 63.97 165 ALA A O 1
ATOM 1313 N N . LEU A 1 166 ? -20.471 5.183 29.196 1.00 61.91 166 LEU A N 1
ATOM 1314 C CA . LEU A 1 166 ? -19.165 5.816 28.952 1.00 61.91 166 LEU A CA 1
ATOM 1315 C C . LEU A 1 166 ? -18.409 5.075 27.845 1.00 61.91 166 LEU A C 1
ATOM 1317 O O . LEU A 1 166 ? -17.815 5.707 26.977 1.00 61.91 166 LEU A O 1
ATOM 1321 N N . ALA A 1 167 ? -18.514 3.744 27.825 1.00 60.84 167 ALA A N 1
ATOM 1322 C CA . ALA A 1 167 ? -17.928 2.913 26.782 1.00 60.84 167 ALA A CA 1
ATOM 1323 C C . ALA A 1 167 ? -18.534 3.192 25.399 1.00 60.84 167 ALA A C 1
ATOM 1325 O O . ALA A 1 167 ? -17.812 3.256 24.408 1.00 60.84 167 ALA A O 1
ATOM 1326 N N . GLN A 1 168 ? -19.853 3.390 25.319 1.00 63.50 168 GLN A N 1
ATOM 1327 C CA . GLN A 1 168 ? -20.527 3.779 24.077 1.00 63.50 168 GLN A CA 1
ATOM 1328 C C . GLN A 1 168 ? -20.056 5.149 23.585 1.00 63.50 168 GLN A C 1
ATOM 1330 O O . GLN A 1 168 ? -19.725 5.287 22.409 1.00 63.50 168 GLN A O 1
ATOM 1335 N N . GLN A 1 169 ? -19.941 6.124 24.489 1.00 61.97 169 GLN A N 1
ATOM 1336 C CA . GLN A 1 169 ? -19.466 7.463 24.155 1.00 61.97 169 GLN A CA 1
ATOM 1337 C C . GLN A 1 169 ? -18.010 7.437 23.662 1.00 61.97 169 GLN A C 1
ATOM 1339 O O . GLN A 1 169 ? -17.688 8.047 22.651 1.00 61.97 169 GLN A O 1
ATOM 1344 N N . GLU A 1 170 ? -17.129 6.669 24.304 1.00 61.75 170 GLU A N 1
ATOM 1345 C CA . GLU A 1 170 ? -15.727 6.546 23.890 1.00 61.75 170 GLU A CA 1
ATOM 1346 C C . GLU A 1 170 ? -15.579 5.799 22.553 1.00 61.75 170 GLU A C 1
ATOM 1348 O O . GLU A 1 170 ? -14.783 6.193 21.703 1.00 61.75 170 GLU A O 1
ATOM 1353 N N . VAL A 1 171 ? -16.415 4.785 22.304 1.00 61.34 171 VAL A N 1
ATOM 1354 C CA . VAL A 1 171 ? -16.481 4.060 21.023 1.00 61.34 171 VAL A CA 1
ATOM 1355 C C . VAL A 1 171 ? -16.976 4.944 19.872 1.00 61.34 171 VAL A C 1
ATOM 1357 O O . VAL A 1 171 ? -16.504 4.801 18.738 1.00 61.34 171 VAL A O 1
ATOM 1360 N N . GLU A 1 172 ? -17.909 5.861 20.133 1.00 61.38 172 GLU A N 1
ATOM 1361 C CA . GLU A 1 172 ? -18.383 6.848 19.155 1.00 61.38 172 GLU A CA 1
ATOM 1362 C C . GLU A 1 172 ? -17.289 7.863 18.788 1.00 61.38 172 GLU A C 1
ATOM 1364 O O . GLU A 1 172 ? -17.164 8.232 17.619 1.00 61.38 172 GLU A O 1
ATOM 1369 N N . LEU A 1 173 ? -16.427 8.214 19.747 1.00 63.38 173 LEU A N 1
ATOM 1370 C CA . LEU A 1 173 ? -15.321 9.164 19.584 1.00 63.38 173 LEU A CA 1
ATOM 1371 C C . LEU A 1 173 ? -14.078 8.595 18.885 1.00 63.38 173 LEU A C 1
ATOM 1373 O O . LEU A 1 173 ? -13.181 9.358 18.534 1.00 63.38 173 LEU A O 1
ATOM 1377 N N . LEU A 1 174 ? -14.017 7.281 18.643 1.00 59.66 174 LEU A N 1
ATOM 1378 C CA . LEU A 1 174 ? -12.898 6.640 17.934 1.00 59.66 174 LEU A CA 1
ATOM 1379 C C . LEU A 1 174 ? -12.822 6.992 16.436 1.00 59.66 174 LEU A C 1
ATOM 1381 O O . LEU A 1 174 ? -11.822 6.678 15.789 1.00 59.66 174 LEU A O 1
ATOM 1385 N N . GLY A 1 175 ? -13.869 7.594 15.862 1.00 61.50 175 GLY A N 1
ATOM 1386 C CA . GLY A 1 175 ? -13.822 8.134 14.501 1.00 61.50 175 GLY A CA 1
ATOM 1387 C C . GLY A 1 175 ? -12.981 9.413 14.416 1.00 61.50 175 GLY A C 1
ATOM 1388 O O . GLY A 1 175 ? -12.807 10.116 15.405 1.00 61.50 175 GLY A O 1
ATOM 1389 N N . GLU A 1 176 ? -12.495 9.761 13.221 1.00 60.34 176 GLU A N 1
ATOM 1390 C CA . GLU A 1 176 ? -11.635 10.946 13.025 1.00 60.34 176 GLU A CA 1
ATOM 1391 C C . GLU A 1 176 ? -12.306 12.286 13.373 1.00 60.34 176 GLU A C 1
ATOM 1393 O O . GLU A 1 176 ? -11.607 13.265 13.601 1.00 60.34 176 GLU A O 1
ATOM 1398 N N . GLY A 1 177 ? -13.640 12.331 13.463 1.00 53.66 177 GLY A N 1
ATOM 1399 C CA . GLY A 1 177 ? -14.385 13.525 13.879 1.00 53.66 177 GLY A CA 1
ATOM 1400 C C . GLY A 1 177 ? -14.360 13.803 15.388 1.00 53.66 177 GLY A C 1
ATOM 1401 O O . GLY A 1 177 ? -14.711 14.909 15.801 1.00 53.66 177 GLY A O 1
ATOM 1402 N N . GLY A 1 178 ? -13.947 12.839 16.222 1.00 63.22 178 GLY A N 1
ATOM 1403 C CA . GLY A 1 178 ? -13.882 12.995 17.680 1.00 63.22 178 GLY A CA 1
ATOM 1404 C C . GLY A 1 178 ? -15.135 13.645 18.294 1.00 63.22 178 GLY A C 1
ATOM 1405 O O . GLY A 1 178 ? -16.256 13.406 17.855 1.00 63.22 178 GLY A O 1
ATOM 1406 N N . VAL A 1 179 ? -14.941 14.489 19.317 1.00 55.88 179 VAL A N 1
ATOM 1407 C CA . VAL A 1 179 ? -16.024 15.242 19.995 1.00 55.88 179 VAL A CA 1
ATOM 1408 C C . VAL A 1 179 ? -16.480 16.480 19.213 1.00 55.88 179 VAL A C 1
ATOM 1410 O O . VAL A 1 179 ? -17.565 16.996 19.462 1.00 55.88 179 VAL A O 1
ATOM 1413 N N . SER A 1 180 ? -15.634 16.987 18.310 1.00 57.69 180 SER A N 1
ATOM 1414 C CA . SER A 1 180 ? -15.811 18.292 17.657 1.00 57.69 180 SER A CA 1
ATOM 1415 C C . SER A 1 180 ? -16.543 18.194 16.319 1.00 57.69 180 SER A C 1
ATOM 1417 O O . SER A 1 180 ? -17.048 19.195 15.822 1.00 57.69 180 SER A O 1
ATOM 1419 N N . GLY A 1 181 ? -16.573 17.008 15.704 1.00 59.09 181 GLY A N 1
ATOM 1420 C CA . GLY A 1 181 ? -17.067 16.812 14.340 1.00 59.09 181 GLY A CA 1
ATOM 1421 C C . GLY A 1 181 ? -16.189 17.452 13.257 1.00 59.09 181 GLY A C 1
ATOM 1422 O O . GLY A 1 181 ? -16.542 17.393 12.083 1.00 59.09 181 GLY A O 1
ATOM 1423 N N . GLU A 1 182 ? -15.057 18.056 13.629 1.00 54.09 182 GLU A N 1
ATOM 1424 C CA . GLU A 1 182 ? -14.123 18.685 12.701 1.00 54.09 182 GLU A CA 1
ATOM 1425 C C . GLU A 1 182 ? -13.149 17.634 12.168 1.00 54.09 182 GLU A C 1
ATOM 1427 O O . GLU A 1 182 ? -12.453 16.971 12.935 1.00 54.09 182 GLU A O 1
ATOM 1432 N N . LEU A 1 183 ? -13.112 17.481 10.843 1.00 59.75 183 LEU A N 1
ATOM 1433 C CA . LEU A 1 183 ? -12.129 16.661 10.143 1.00 59.75 183 LEU A CA 1
ATOM 1434 C C . LEU A 1 183 ? -10.998 17.588 9.676 1.00 59.75 183 LEU A C 1
ATOM 1436 O 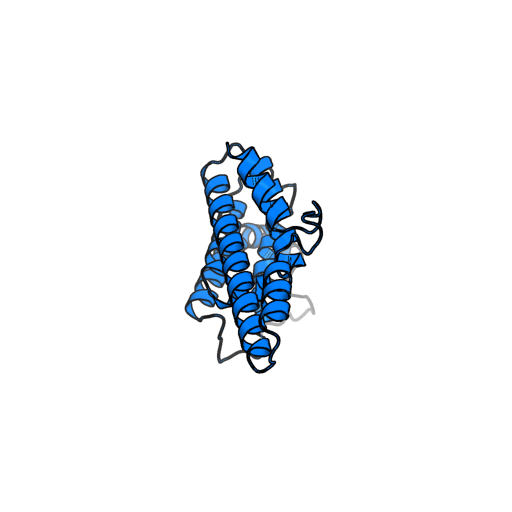O . LEU A 1 183 ? -11.187 18.309 8.693 1.00 59.75 183 LEU A O 1
ATOM 1440 N N . PRO A 1 184 ? -9.850 17.636 10.374 1.00 59.12 184 PRO A N 1
ATOM 1441 C CA . PRO A 1 184 ? -8.727 18.463 9.952 1.00 59.12 184 PRO A CA 1
ATOM 1442 C C . PRO A 1 184 ? -8.222 18.003 8.581 1.00 59.12 184 PRO A C 1
ATOM 1444 O O . PRO A 1 184 ? -7.851 16.844 8.399 1.00 59.12 184 PRO A O 1
ATOM 1447 N N . THR A 1 185 ? -8.188 18.924 7.619 1.00 55.12 185 THR A N 1
ATOM 1448 C CA . THR A 1 185 ? -7.867 18.647 6.210 1.00 55.12 185 THR A CA 1
ATOM 1449 C C . THR A 1 185 ? -6.473 18.054 5.997 1.00 55.12 185 THR A C 1
ATOM 1451 O O . THR A 1 185 ? -6.269 17.309 5.049 1.00 55.12 185 THR A O 1
ATOM 1454 N N . GLU A 1 186 ? -5.518 18.332 6.889 1.00 52.78 186 GLU A N 1
ATOM 1455 C CA . GLU A 1 186 ? -4.124 17.876 6.758 1.00 52.78 186 GLU A CA 1
ATOM 1456 C C . GLU A 1 186 ? -3.826 16.531 7.443 1.00 52.78 186 GLU A C 1
ATOM 1458 O O . GLU A 1 186 ? -2.750 15.967 7.252 1.00 52.78 186 GLU A O 1
ATOM 1463 N N . SER A 1 187 ? -4.743 16.012 8.265 1.00 54.78 187 SER A N 1
ATOM 1464 C CA . SER A 1 187 ? -4.497 14.806 9.073 1.00 54.78 187 SER A CA 1
ATOM 1465 C C . SER A 1 187 ? -5.652 13.808 9.098 1.00 54.78 187 SER A C 1
ATOM 1467 O O . SER A 1 187 ? -5.533 12.756 9.729 1.00 54.78 187 SER A O 1
ATOM 1469 N N . SER A 1 188 ? -6.749 14.110 8.401 1.00 60.12 188 SER A N 1
ATOM 1470 C CA . SER A 1 188 ? -7.895 13.218 8.263 1.00 60.12 188 SER A CA 1
ATOM 1471 C C . SER A 1 188 ? -7.783 12.374 6.997 1.00 60.12 188 SER A C 1
ATOM 1473 O O . SER A 1 188 ? -7.797 12.887 5.877 1.00 60.12 188 SER A O 1
ATOM 1475 N N . LEU A 1 189 ? -7.753 11.056 7.184 1.00 63.41 189 LEU A N 1
ATOM 1476 C CA . LEU A 1 189 ? -7.870 10.085 6.104 1.00 63.41 189 LEU A CA 1
ATOM 1477 C C . LEU A 1 189 ? -9.239 10.185 5.418 1.00 63.41 189 LEU A C 1
ATOM 1479 O O . LEU A 1 189 ? -9.332 10.030 4.205 1.00 63.41 189 LEU A O 1
ATOM 1483 N N . VAL A 1 190 ? -10.302 10.465 6.180 1.00 63.91 190 VAL A N 1
ATOM 1484 C CA . VAL A 1 190 ? -11.658 10.647 5.641 1.00 63.91 190 VAL A CA 1
ATOM 1485 C C . VAL A 1 190 ? -11.721 11.864 4.722 1.00 63.91 190 VAL A C 1
ATOM 1487 O O . VAL A 1 190 ? -12.333 11.780 3.660 1.00 63.91 190 VAL A O 1
ATOM 1490 N N . PHE A 1 191 ? -11.079 12.975 5.095 1.00 60.12 191 PHE A N 1
ATOM 1491 C CA . PHE A 1 191 ? -11.017 14.158 4.238 1.00 60.12 191 PHE A CA 1
ATOM 1492 C C . PHE A 1 191 ? -10.233 13.881 2.951 1.00 60.12 191 PHE A C 1
ATOM 1494 O O . PHE A 1 191 ? -10.771 14.112 1.870 1.00 60.12 191 PHE A O 1
ATOM 1501 N N . ALA A 1 192 ? -9.034 13.295 3.063 1.00 58.31 192 ALA A N 1
ATOM 1502 C CA . ALA A 1 192 ? -8.227 12.916 1.903 1.00 58.31 192 ALA A CA 1
ATOM 1503 C C . ALA A 1 192 ? -9.011 12.004 0.942 1.00 58.31 192 ALA A C 1
ATOM 1505 O O . ALA A 1 192 ? -9.015 12.222 -0.259 1.00 58.31 192 ALA A O 1
ATOM 1506 N N . MET A 1 193 ? -9.768 11.035 1.465 1.00 63.28 193 MET A N 1
ATOM 1507 C CA . MET A 1 193 ? -10.608 10.138 0.657 1.00 63.28 193 MET A CA 1
ATOM 1508 C C . MET A 1 193 ? -11.819 10.831 0.009 1.00 63.28 193 MET A C 1
ATOM 1510 O O . MET A 1 193 ? -12.251 10.443 -1.078 1.00 63.28 193 MET A O 1
ATOM 1514 N N . LEU A 1 194 ? -12.416 11.822 0.678 1.00 62.72 194 LEU A N 1
ATOM 1515 C CA . LEU A 1 194 ? -13.566 12.568 0.155 1.00 62.72 194 LEU A CA 1
ATOM 1516 C C . LEU A 1 194 ? -13.169 13.532 -0.967 1.00 62.72 194 LEU A C 1
ATOM 1518 O O . LEU A 1 194 ? -13.953 13.724 -1.898 1.00 62.72 194 LEU A O 1
ATOM 1522 N N . GLU A 1 195 ? -11.976 14.120 -0.890 1.00 61.00 195 GLU A N 1
ATOM 1523 C CA . GLU A 1 195 ? -11.432 15.001 -1.927 1.00 61.00 195 GLU A CA 1
ATOM 1524 C C . GLU A 1 195 ? -11.264 14.247 -3.260 1.00 61.00 195 GLU A C 1
ATOM 1526 O O . GLU A 1 195 ? -11.729 14.706 -4.301 1.00 61.00 195 GLU A O 1
ATOM 1531 N N . GLU A 1 196 ? -10.786 13.005 -3.198 1.00 56.97 196 GLU A N 1
ATOM 1532 C CA . GLU A 1 196 ? -10.625 12.090 -4.343 1.00 56.97 196 GLU A CA 1
ATOM 1533 C C . GLU A 1 196 ? -11.949 11.728 -5.031 1.00 56.97 196 GLU A C 1
ATOM 1535 O O . GLU A 1 196 ? -12.063 11.677 -6.260 1.00 56.97 196 GLU A O 1
ATOM 1540 N N . CYS A 1 197 ? -12.992 11.483 -4.231 1.00 56.25 197 CYS A N 1
ATOM 1541 C CA . CYS A 1 197 ? -14.325 11.162 -4.742 1.00 56.25 197 CYS A CA 1
ATOM 1542 C C . CYS A 1 197 ? -14.994 12.368 -5.415 1.00 56.25 197 CYS A C 1
ATOM 1544 O O . CYS A 1 197 ? -15.841 12.186 -6.292 1.00 56.25 197 CYS A O 1
ATOM 1546 N N . ARG A 1 198 ? -14.640 13.591 -4.997 1.00 56.09 198 ARG A N 1
ATOM 1547 C CA . ARG A 1 198 ? -15.201 14.835 -5.533 1.00 56.09 198 ARG A CA 1
ATOM 1548 C C . ARG A 1 198 ? -14.649 15.171 -6.917 1.00 56.09 198 ARG A C 1
ATOM 1550 O O . ARG A 1 198 ? -15.382 15.746 -7.711 1.00 56.09 198 ARG A O 1
ATOM 1557 N N . GLU A 1 199 ? -13.398 14.825 -7.198 1.00 51.03 199 GLU A N 1
ATOM 1558 C CA . GLU A 1 199 ? -12.753 15.114 -8.487 1.00 51.03 199 GLU A CA 1
ATOM 1559 C C . GLU A 1 199 ? -12.989 14.033 -9.552 1.00 51.03 199 GLU A C 1
ATOM 1561 O O . GLU A 1 199 ? -12.789 14.279 -10.739 1.00 51.03 199 GLU A O 1
ATOM 1566 N N . SER A 1 200 ? -13.460 12.850 -9.144 1.00 45.50 200 SER A N 1
ATOM 1567 C CA . SER A 1 200 ? -13.792 11.738 -10.048 1.00 45.50 200 SER A CA 1
ATOM 1568 C C . SER A 1 200 ? -15.211 11.803 -10.657 1.00 45.50 200 SER A C 1
ATOM 1570 O O . SER A 1 200 ? -15.551 10.934 -11.463 1.00 45.50 200 SER A O 1
ATOM 1572 N N . CYS A 1 201 ? -16.049 12.774 -10.263 1.00 40.22 201 CYS A N 1
ATOM 1573 C CA . CYS A 1 201 ? -17.417 12.997 -10.771 1.00 40.22 201 CYS A CA 1
ATOM 1574 C C . CYS A 1 201 ? -17.487 14.218 -11.694 1.00 40.22 201 CYS A C 1
ATOM 1576 O O . CYS A 1 201 ? -18.211 14.134 -12.713 1.00 40.22 201 CYS A O 1
#

Foldseek 3Di:
DPPPDPPPPDDPDDPVNVVVCVVVCVVPVLVVLLVLLLVCQVVLLDDPPDPDDSLVSLCVSLVVLLVVLPDPVPLDVPPSVLSSLSSLLSNLVRPVSLVSCLVDLVNLLSLLVSLLVQCVSPVPDPSNNVSSVSSLVSNVVSNVVVLVVVLVVLQVVCVVPPCNVVSVLVNVQSACCHPPNDNPCNRHSVNSSVVSVVVVD

Radius of gyration: 22.21 Å; chains: 1; bounding box: 70×39×55 Å

Sequence (201 aa):
FASQLPHDGGAFYTTDTMESCRQHYAAMWPPLLHAAALWLNANNFHIESDNESPTNRFHLLFGICMEALCNPRMSEPSKNMVVCLKALYTLFEGSEPRKMLMETKSLAIELCNVLHRQLLMTSESVETQQLVMEVLKQVLFAAQDHLEKTKKKTLREMVPANQEALAQQEVELLGEGGVSGELPTESSLVFAMLEECRESC